Protein AF-A0A7C5MZW1-F1 (afdb_monomer)

Nearest PDB structures (foldseek):
  1lki-assembly1_A  TM=2.021E-01  e=8.602E+00  Mus musculus

Structure (mmCIF, N/CA/C/O backbone):
data_AF-A0A7C5MZW1-F1
#
_entry.id   AF-A0A7C5MZW1-F1
#
loop_
_atom_site.group_PDB
_atom_site.id
_atom_site.type_symbol
_atom_site.label_atom_id
_atom_site.label_alt_id
_atom_site.label_comp_id
_atom_site.label_asym_id
_atom_site.label_entity_id
_atom_site.label_seq_id
_atom_site.pdbx_PDB_ins_code
_atom_site.Cartn_x
_atom_site.Cartn_y
_atom_site.Cartn_z
_atom_site.occupancy
_atom_site.B_iso_or_equiv
_atom_site.auth_seq_id
_atom_site.auth_comp_id
_atom_site.auth_asym_id
_atom_site.auth_atom_id
_atom_site.pdbx_PDB_model_num
ATOM 1 N N . MET A 1 1 ? -12.877 -30.363 9.057 1.00 46.12 1 MET A N 1
ATOM 2 C CA . MET A 1 1 ? -14.222 -29.743 9.054 1.00 46.12 1 MET A CA 1
ATOM 3 C C . MET A 1 1 ? -14.396 -28.953 10.346 1.00 46.12 1 MET A C 1
ATOM 5 O O . MET A 1 1 ? -14.731 -29.539 11.366 1.00 46.12 1 MET A O 1
ATOM 9 N N . GLN A 1 2 ? -14.088 -27.653 10.337 1.00 41.06 2 GLN A N 1
ATOM 10 C CA . GLN A 1 2 ? -14.367 -26.753 11.463 1.00 41.06 2 GLN A CA 1
ATOM 11 C C . GLN A 1 2 ? -15.841 -26.337 11.398 1.00 41.06 2 GLN A C 1
ATOM 13 O O . GLN A 1 2 ? -16.292 -25.820 10.378 1.00 41.06 2 GLN A O 1
ATOM 18 N N . ARG A 1 3 ? -16.598 -26.603 12.469 1.00 45.97 3 ARG A N 1
ATOM 19 C CA . ARG A 1 3 ? -17.958 -26.081 12.649 1.00 45.97 3 ARG A CA 1
ATOM 20 C C . ARG A 1 3 ? -17.882 -24.554 12.671 1.00 45.97 3 ARG A C 1
ATOM 22 O O . ARG A 1 3 ? -17.186 -24.001 13.517 1.00 45.97 3 ARG A O 1
ATOM 29 N N . ALA A 1 4 ? -18.597 -23.895 11.761 1.00 43.69 4 ALA A N 1
ATOM 30 C CA . ALA A 1 4 ? -18.869 -22.469 11.872 1.00 43.69 4 ALA A CA 1
ATOM 31 C C . ALA A 1 4 ? -19.555 -22.233 13.224 1.00 43.69 4 ALA A C 1
ATOM 33 O O . ALA A 1 4 ? -20.599 -22.828 13.498 1.00 43.69 4 ALA A O 1
ATOM 34 N N . ALA A 1 5 ? -18.927 -21.442 14.092 1.00 58.00 5 ALA A N 1
ATOM 35 C CA . ALA A 1 5 ? -19.526 -21.051 15.355 1.00 58.00 5 ALA A CA 1
ATOM 36 C C . ALA A 1 5 ? -20.812 -20.276 15.041 1.00 58.00 5 ALA A C 1
ATOM 38 O O . ALA A 1 5 ? -20.757 -19.188 14.467 1.00 58.00 5 ALA A O 1
ATOM 39 N N . GLN A 1 6 ? -21.966 -20.862 15.363 1.00 55.56 6 GLN A N 1
ATOM 40 C CA . GLN A 1 6 ? -23.231 -20.139 15.362 1.00 55.56 6 GLN A CA 1
ATOM 41 C C . GLN A 1 6 ? -23.095 -18.991 16.359 1.00 55.56 6 GLN A C 1
ATOM 43 O O . GLN A 1 6 ? -22.824 -19.213 17.540 1.00 55.56 6 GLN A O 1
ATOM 48 N N . LEU A 1 7 ? -23.215 -17.761 15.857 1.00 56.47 7 LEU A N 1
ATOM 49 C CA . LEU A 1 7 ? -23.296 -16.579 16.702 1.00 56.47 7 LEU A CA 1
ATOM 50 C C . LEU A 1 7 ? -24.490 -16.760 17.653 1.00 56.47 7 LEU A C 1
ATOM 52 O O . LEU A 1 7 ? -25.542 -17.216 17.198 1.00 56.47 7 LEU A O 1
ATOM 56 N N . PRO A 1 8 ? -24.345 -16.443 18.950 1.00 64.88 8 PRO A N 1
ATOM 57 C CA . PRO A 1 8 ? -25.450 -16.552 19.890 1.00 64.88 8 PRO A CA 1
ATOM 58 C C . PRO A 1 8 ? -26.622 -15.692 19.405 1.00 64.88 8 PRO A C 1
ATOM 60 O O . PRO A 1 8 ? -26.446 -14.518 19.061 1.00 64.88 8 PRO A O 1
ATOM 63 N N . GLU A 1 9 ? -27.814 -16.288 19.359 1.00 52.47 9 GLU A N 1
ATOM 64 C CA . GLU A 1 9 ? -29.051 -15.567 19.067 1.00 52.47 9 GLU A CA 1
ATOM 65 C C . GLU A 1 9 ? -29.190 -14.394 20.050 1.00 52.47 9 GLU A C 1
ATOM 67 O O . GLU A 1 9 ? -29.132 -14.575 21.265 1.00 52.47 9 GLU A O 1
ATOM 72 N N . GLY A 1 10 ? -29.314 -13.174 19.517 1.00 64.44 10 GLY A N 1
ATOM 73 C CA . GLY A 1 10 ? -29.435 -11.946 20.312 1.00 64.44 10 GLY A CA 1
ATOM 74 C C . GLY A 1 10 ? -28.172 -11.084 20.425 1.00 64.44 10 GLY A C 1
ATOM 75 O O . GLY A 1 10 ? -28.205 -10.075 21.125 1.00 64.44 10 GLY A O 1
ATOM 76 N N . ALA A 1 11 ? -27.073 -11.409 19.734 1.00 68.62 11 ALA A N 1
ATOM 77 C CA . ALA A 1 11 ? -25.918 -10.511 19.665 1.00 68.62 11 ALA A CA 1
ATOM 78 C C . ALA A 1 11 ? -26.281 -9.190 18.951 1.00 68.62 11 ALA A C 1
ATOM 80 O O . ALA A 1 11 ? -26.402 -9.132 17.727 1.00 68.62 11 ALA A O 1
ATOM 81 N N . THR A 1 12 ? -26.458 -8.114 19.718 1.00 83.62 12 THR A N 1
ATOM 82 C CA . THR A 1 12 ? -26.700 -6.770 19.182 1.00 83.62 12 THR A CA 1
ATOM 83 C C . THR A 1 12 ? -25.381 -6.078 18.859 1.00 83.62 12 THR A C 1
ATOM 85 O O . THR A 1 12 ? -24.481 -6.033 19.698 1.00 83.62 12 THR A O 1
ATOM 88 N N . VAL A 1 13 ? -25.275 -5.492 17.666 1.00 86.12 13 VAL A N 1
ATOM 89 C CA . VAL A 1 13 ? -24.114 -4.676 17.283 1.00 86.12 13 VAL A CA 1
ATOM 90 C C . VAL A 1 13 ? -24.030 -3.443 18.200 1.00 86.12 13 VAL A C 1
ATOM 92 O O . VAL A 1 13 ? -25.043 -2.751 18.349 1.00 86.12 13 VAL A O 1
ATOM 95 N N . PRO A 1 14 ? -22.865 -3.141 18.809 1.00 93.44 14 PRO A N 1
ATOM 96 C CA . PRO A 1 14 ? -22.717 -1.961 19.655 1.00 93.44 14 PRO A CA 1
ATOM 97 C C . PRO A 1 14 ? -23.026 -0.668 18.894 1.00 93.44 14 PRO A C 1
ATOM 99 O O . PRO A 1 14 ? -22.617 -0.484 17.752 1.00 93.44 14 PRO A O 1
ATOM 102 N N . THR A 1 15 ? -23.729 0.266 19.530 1.00 94.56 15 THR A N 1
ATOM 103 C CA . THR A 1 15 ? -24.186 1.503 18.871 1.00 94.56 15 THR A CA 1
ATOM 104 C C . THR A 1 15 ? -23.042 2.417 18.436 1.00 94.56 15 THR A C 1
ATOM 106 O O . THR A 1 15 ? -23.200 3.174 17.477 1.00 94.56 15 THR A O 1
ATOM 109 N N . TRP A 1 16 ? -21.886 2.325 19.100 1.00 95.50 16 TRP A N 1
ATOM 110 C CA . TRP A 1 16 ? -20.695 3.103 18.771 1.00 95.50 16 TRP A CA 1
ATOM 111 C C . TRP A 1 16 ? -20.070 2.716 17.424 1.00 95.50 16 TRP A C 1
ATOM 113 O O . TRP A 1 16 ? -19.333 3.529 16.874 1.00 95.50 16 TRP A O 1
ATOM 123 N N . THR A 1 17 ? -20.360 1.536 16.855 1.00 96.50 17 THR A N 1
ATOM 124 C CA . THR A 1 17 ? -19.696 1.097 15.611 1.00 96.50 17 THR A CA 1
ATOM 125 C C . THR A 1 17 ? -20.132 1.920 14.404 1.00 96.50 17 THR A C 1
ATOM 127 O O . THR A 1 17 ? -19.295 2.324 13.612 1.00 96.50 17 THR A O 1
ATOM 130 N N . ARG A 1 18 ? -21.419 2.272 14.297 1.00 96.19 18 ARG A N 1
ATOM 131 C CA . ARG A 1 18 ? -21.978 2.990 13.135 1.00 96.19 18 ARG A CA 1
ATOM 132 C C . ARG A 1 18 ? -21.253 4.297 12.773 1.00 96.19 18 ARG A C 1
ATOM 134 O O . ARG A 1 18 ? -20.913 4.469 11.603 1.00 96.19 18 ARG A O 1
ATOM 141 N N . PRO A 1 19 ? -21.021 5.248 13.702 1.00 97.12 19 PRO A N 1
ATOM 142 C CA . PRO A 1 19 ? -20.274 6.461 13.364 1.00 97.12 19 PRO A CA 1
ATOM 143 C C . PRO A 1 19 ? -18.810 6.172 13.000 1.00 97.12 19 PRO A C 1
ATOM 145 O O . PRO A 1 19 ? -18.228 6.917 12.213 1.00 97.12 19 PRO A O 1
ATOM 148 N N . ILE A 1 20 ? -18.222 5.099 13.538 1.00 98.06 20 ILE A N 1
ATOM 149 C CA . ILE A 1 20 ? -16.856 4.683 13.211 1.00 98.06 20 ILE A CA 1
ATOM 150 C C . ILE A 1 20 ? -16.792 4.053 11.816 1.00 98.06 20 ILE A C 1
ATOM 152 O O . ILE A 1 20 ? -15.895 4.401 11.055 1.00 98.06 20 ILE A O 1
ATOM 156 N N . ASP A 1 21 ? -17.758 3.211 11.444 1.00 97.88 21 ASP A N 1
ATOM 157 C CA . ASP A 1 21 ? -17.884 2.643 10.095 1.00 97.88 21 ASP A CA 1
ATOM 158 C C . ASP A 1 21 ? -17.961 3.755 9.044 1.00 97.88 21 ASP A C 1
ATOM 160 O O . ASP A 1 21 ? -17.181 3.779 8.096 1.00 97.88 21 ASP A O 1
ATOM 164 N N . ALA A 1 22 ? -18.816 4.758 9.265 1.00 96.31 22 ALA A N 1
ATOM 165 C CA . ALA A 1 22 ? -18.932 5.901 8.360 1.00 96.31 22 ALA A CA 1
ATOM 166 C C . ALA A 1 22 ? -17.617 6.699 8.235 1.00 96.31 22 ALA A C 1
ATOM 168 O O . ALA A 1 22 ? -17.281 7.199 7.156 1.00 96.31 22 ALA A O 1
ATOM 169 N N . LEU A 1 23 ? -16.861 6.828 9.331 1.00 96.75 23 L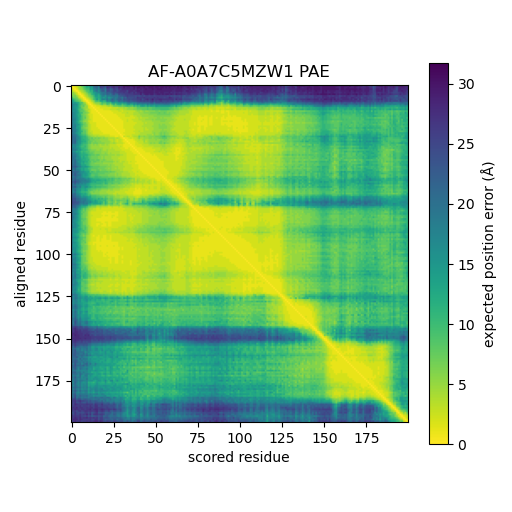EU A N 1
ATOM 170 C CA . LEU A 1 23 ? -15.544 7.465 9.322 1.00 96.75 23 LEU A CA 1
ATOM 171 C C . LEU A 1 23 ? -14.519 6.630 8.538 1.00 96.75 23 LEU A C 1
ATOM 173 O O . LEU A 1 23 ? -13.764 7.196 7.745 1.00 96.75 23 LEU A O 1
ATOM 177 N N . ILE A 1 24 ? -14.512 5.309 8.735 1.00 96.94 24 ILE A N 1
ATOM 178 C CA . ILE A 1 24 ? -13.667 4.350 8.011 1.00 96.94 24 ILE A CA 1
ATOM 179 C C . ILE A 1 24 ? -13.959 4.414 6.512 1.00 96.94 24 ILE A C 1
ATOM 181 O O . ILE A 1 24 ? -13.028 4.588 5.728 1.00 96.94 24 ILE A O 1
ATOM 185 N N . ASP A 1 25 ? -15.229 4.348 6.114 1.00 95.19 25 ASP A N 1
ATOM 186 C CA . ASP A 1 25 ? -15.647 4.389 4.711 1.00 95.19 25 ASP A CA 1
ATOM 187 C C . ASP A 1 25 ? -15.219 5.694 4.041 1.00 95.19 25 ASP A C 1
ATOM 189 O O . ASP A 1 25 ? -14.630 5.693 2.953 1.00 95.19 25 ASP A O 1
ATOM 193 N N . ARG A 1 26 ? -15.441 6.827 4.719 1.00 93.62 26 ARG A N 1
ATOM 194 C CA . ARG A 1 26 ? -14.995 8.134 4.234 1.00 93.62 26 ARG A CA 1
ATOM 195 C C . ARG A 1 26 ? -13.479 8.161 4.053 1.00 93.62 26 ARG A C 1
ATOM 197 O O . ARG A 1 26 ? -13.020 8.512 2.968 1.00 93.62 26 ARG A O 1
ATOM 204 N N . ALA A 1 27 ? -12.713 7.777 5.070 1.00 93.69 27 ALA A N 1
ATOM 205 C CA . ALA A 1 27 ? -11.254 7.792 5.018 1.00 93.69 27 ALA A CA 1
ATOM 206 C C . ALA A 1 27 ? -10.702 6.846 3.939 1.00 93.69 27 ALA A C 1
ATOM 208 O O . ALA A 1 27 ? -9.850 7.252 3.153 1.00 93.69 27 ALA A O 1
ATOM 209 N N . ALA A 1 28 ? -11.236 5.628 3.821 1.00 92.31 28 ALA A N 1
ATOM 210 C CA . ALA A 1 28 ? -10.850 4.673 2.783 1.00 92.31 28 ALA A CA 1
ATOM 211 C C . ALA A 1 28 ? -11.132 5.217 1.372 1.00 92.31 28 ALA A C 1
ATOM 213 O O . ALA A 1 28 ? -10.292 5.114 0.473 1.00 92.31 28 ALA A O 1
ATOM 214 N N . SER A 1 29 ? -12.286 5.868 1.187 1.00 89.38 29 SER A N 1
ATOM 215 C CA . SER A 1 29 ? -12.658 6.495 -0.085 1.00 89.38 29 SER A CA 1
ATOM 216 C C . SER A 1 29 ? -11.756 7.670 -0.478 1.00 89.38 29 SER A C 1
ATOM 218 O O . SER A 1 29 ? -11.695 8.007 -1.664 1.00 89.38 29 SER A O 1
ATOM 220 N N . GLN A 1 30 ? -11.071 8.285 0.491 1.00 88.56 30 GLN A N 1
ATOM 221 C CA . GLN A 1 30 ? -10.121 9.377 0.287 1.00 88.56 30 GLN A CA 1
ATOM 222 C C . GLN A 1 30 ? -8.693 8.866 0.090 1.00 88.56 30 GLN A C 1
ATOM 224 O O . GLN A 1 30 ? -7.994 9.380 -0.778 1.00 88.56 30 GLN A O 1
ATOM 229 N N . ALA A 1 31 ? -8.278 7.848 0.850 1.00 86.19 31 ALA A N 1
ATOM 230 C CA . ALA A 1 31 ? -6.928 7.304 0.795 1.00 86.19 31 ALA A CA 1
ATOM 231 C C . ALA A 1 31 ? -6.610 6.712 -0.583 1.00 86.19 31 ALA A C 1
ATOM 233 O O . ALA A 1 31 ? -5.549 7.002 -1.109 1.00 86.19 31 ALA A O 1
ATOM 234 N N . ARG A 1 32 ? -7.511 5.912 -1.188 1.00 85.00 32 ARG A N 1
ATOM 235 C CA . ARG A 1 32 ? -7.353 5.273 -2.525 1.00 85.00 32 ARG A CA 1
ATOM 236 C C . ARG A 1 32 ? -5.889 5.058 -2.940 1.00 85.00 32 ARG A C 1
ATOM 238 O O . ARG A 1 32 ? -5.481 5.503 -4.014 1.00 85.00 32 ARG A O 1
ATOM 245 N N . ILE A 1 33 ? -5.109 4.389 -2.086 1.00 84.19 33 ILE A N 1
ATOM 246 C CA . ILE A 1 33 ? -3.641 4.450 -2.135 1.00 84.19 33 ILE A CA 1
ATOM 247 C C . ILE A 1 33 ? -3.088 4.063 -3.506 1.00 84.19 33 ILE A C 1
ATOM 249 O O . ILE A 1 33 ? -2.224 4.743 -4.038 1.00 84.19 33 ILE A O 1
ATOM 253 N N . ILE A 1 34 ? -3.666 3.041 -4.140 1.00 82.88 34 ILE A N 1
ATOM 254 C CA . ILE A 1 34 ? -3.280 2.612 -5.488 1.00 82.88 34 ILE A CA 1
ATOM 255 C C . ILE A 1 34 ? -3.489 3.746 -6.495 1.00 82.88 34 ILE A C 1
ATOM 257 O O . ILE A 1 34 ? -2.602 4.026 -7.290 1.00 82.88 34 ILE A O 1
ATOM 261 N N . GLY A 1 35 ? -4.640 4.419 -6.456 1.00 83.44 35 GLY A N 1
ATOM 262 C CA . GLY A 1 35 ? -4.946 5.517 -7.368 1.00 83.44 35 GLY A CA 1
ATOM 263 C C . GLY A 1 35 ? -4.013 6.713 -7.180 1.00 83.44 35 GLY A C 1
ATOM 264 O O . GLY A 1 35 ? -3.518 7.244 -8.167 1.00 83.44 35 GLY A O 1
ATOM 265 N N . ILE A 1 36 ? -3.737 7.106 -5.933 1.00 86.50 36 ILE A N 1
ATOM 266 C CA . ILE A 1 36 ? -2.875 8.262 -5.628 1.00 86.50 36 ILE A CA 1
ATOM 267 C C . ILE A 1 36 ? -1.398 7.951 -5.910 1.00 86.50 36 ILE A C 1
ATOM 269 O O . ILE A 1 36 ? -0.689 8.778 -6.481 1.00 86.50 36 ILE A O 1
ATOM 273 N N . CYS A 1 37 ? -0.940 6.747 -5.569 1.00 86.19 37 CYS A N 1
ATOM 274 C CA . CYS A 1 37 ? 0.430 6.293 -5.807 1.00 86.19 37 CYS A CA 1
ATOM 275 C C . CYS A 1 37 ? 0.683 5.856 -7.258 1.00 86.19 37 CYS A C 1
ATOM 277 O O . CYS A 1 37 ? 1.795 5.442 -7.574 1.00 86.19 37 CYS A O 1
ATOM 279 N N . THR A 1 38 ? -0.312 5.926 -8.148 1.00 86.44 38 THR A N 1
ATOM 280 C CA . THR A 1 38 ? -0.107 5.659 -9.576 1.00 86.44 38 THR A CA 1
ATOM 281 C C . THR A 1 38 ? 0.316 6.950 -10.282 1.00 86.44 38 THR A C 1
ATOM 283 O O . THR A 1 38 ? -0.459 7.909 -10.308 1.00 86.44 38 THR A O 1
ATOM 286 N N . PRO A 1 39 ? 1.505 7.001 -10.913 1.00 89.19 39 PRO A N 1
ATOM 287 C CA . PRO A 1 39 ? 1.901 8.167 -11.689 1.00 89.19 39 PRO A CA 1
ATOM 288 C C . PRO A 1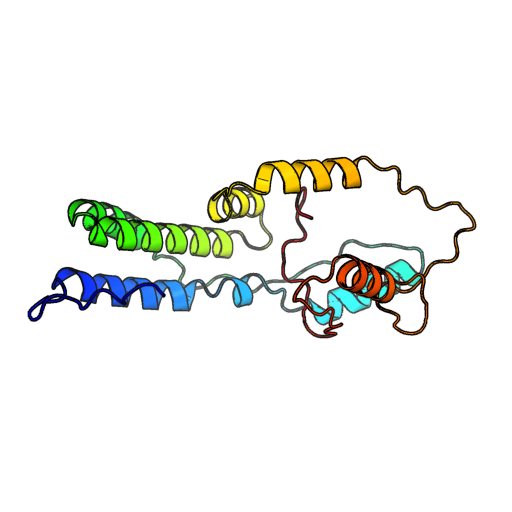 39 ? 0.978 8.373 -12.896 1.00 89.19 39 PRO A C 1
ATOM 290 O O . PRO A 1 39 ? 0.728 7.446 -13.669 1.00 89.19 39 PRO A O 1
ATOM 293 N N . LYS A 1 40 ? 0.554 9.615 -13.141 1.00 90.88 40 LYS A N 1
ATOM 294 C CA . LYS A 1 40 ? -0.271 10.000 -14.301 1.00 90.88 40 LYS A CA 1
ATOM 295 C C . LYS A 1 40 ? 0.392 9.679 -15.630 1.00 90.88 40 LYS A C 1
ATOM 297 O O . LYS A 1 40 ? -0.271 9.335 -16.604 1.00 90.88 40 LYS A O 1
ATOM 302 N N . ASN A 1 41 ? 1.710 9.828 -15.675 1.00 91.56 41 ASN A N 1
ATOM 303 C CA . ASN A 1 41 ? 2.516 9.612 -16.865 1.00 91.56 41 ASN A CA 1
ATOM 304 C C . ASN A 1 41 ? 3.194 8.234 -16.884 1.00 91.56 41 ASN A C 1
ATOM 306 O O . ASN A 1 41 ? 4.083 8.045 -17.706 1.00 91.56 41 ASN A O 1
ATOM 310 N N . ALA A 1 42 ? 2.780 7.268 -16.048 1.00 87.38 42 ALA A N 1
ATOM 311 C CA . ALA A 1 42 ? 3.452 5.968 -15.923 1.00 87.38 42 ALA A CA 1
ATOM 312 C C . ALA A 1 42 ? 3.651 5.257 -17.272 1.00 87.38 42 ALA A C 1
ATOM 314 O O . ALA A 1 42 ? 4.755 4.826 -17.589 1.00 87.38 42 ALA A O 1
ATOM 315 N N . THR A 1 43 ? 2.613 5.201 -18.116 1.00 86.44 43 THR A N 1
ATOM 316 C CA . THR A 1 43 ? 2.707 4.552 -19.441 1.00 86.44 43 THR A CA 1
ATOM 317 C C . THR A 1 43 ? 3.764 5.216 -20.327 1.00 86.44 43 THR A C 1
ATOM 319 O O . THR A 1 43 ? 4.584 4.536 -20.941 1.00 86.44 43 THR A O 1
ATOM 322 N N . ARG A 1 44 ? 3.771 6.554 -20.369 1.00 89.75 44 ARG A N 1
ATOM 323 C CA . ARG A 1 44 ? 4.744 7.329 -21.146 1.00 89.75 44 ARG A CA 1
ATOM 324 C C . ARG A 1 44 ? 6.157 7.164 -20.582 1.00 89.75 44 ARG A C 1
ATOM 326 O O . ARG A 1 44 ? 7.074 6.889 -21.346 1.00 89.75 44 ARG A O 1
ATOM 333 N N . ALA A 1 45 ? 6.314 7.288 -19.265 1.00 89.81 45 ALA A N 1
ATOM 334 C CA . ALA A 1 45 ? 7.596 7.178 -18.579 1.00 89.81 45 ALA A CA 1
ATOM 335 C C . ALA A 1 45 ? 8.244 5.800 -18.792 1.00 89.81 45 ALA A C 1
ATOM 337 O O . ALA A 1 45 ? 9.439 5.721 -19.061 1.00 89.81 45 ALA A O 1
ATOM 338 N N . VAL A 1 46 ? 7.454 4.720 -18.759 1.00 86.38 46 VAL A N 1
ATOM 339 C CA . VAL A 1 46 ? 7.935 3.359 -19.051 1.00 86.38 46 VAL A CA 1
ATOM 340 C C . VAL A 1 46 ? 8.376 3.218 -20.509 1.00 86.38 46 VAL A C 1
ATOM 342 O O . VAL A 1 46 ? 9.444 2.669 -20.770 1.00 86.38 46 VAL A O 1
ATOM 345 N N . ALA A 1 47 ? 7.594 3.725 -21.469 1.00 87.50 47 ALA A N 1
ATOM 346 C CA . ALA A 1 47 ? 7.960 3.658 -22.886 1.00 87.50 47 ALA A CA 1
ATOM 347 C C . ALA A 1 47 ? 9.271 4.410 -23.175 1.00 87.50 47 ALA A C 1
ATOM 349 O O . ALA A 1 47 ? 10.134 3.924 -23.907 1.00 87.50 47 ALA A O 1
ATOM 350 N N . GLU A 1 48 ? 9.424 5.577 -22.555 1.00 89.88 48 GLU A N 1
ATOM 351 C CA . GLU A 1 48 ? 10.616 6.408 -22.634 1.00 89.88 48 GLU A CA 1
ATOM 352 C C . GLU A 1 48 ? 11.846 5.752 -21.985 1.00 89.88 48 GLU A C 1
ATOM 354 O O . GLU A 1 48 ? 12.917 5.747 -22.590 1.00 89.88 48 GLU A O 1
ATOM 359 N N . LEU A 1 49 ? 11.696 5.160 -20.795 1.00 87.12 49 LEU A N 1
ATOM 360 C CA . LEU A 1 49 ? 12.753 4.395 -20.126 1.00 87.12 49 LEU A CA 1
ATOM 361 C C . LEU A 1 49 ? 13.194 3.197 -20.978 1.00 87.12 49 LEU A C 1
ATOM 363 O O . LEU A 1 49 ? 14.383 2.977 -21.190 1.00 87.12 49 LEU A O 1
ATOM 367 N N . ALA A 1 50 ? 12.239 2.447 -21.530 1.00 85.25 50 ALA A N 1
ATOM 368 C CA . ALA A 1 50 ? 12.543 1.307 -22.385 1.00 85.25 50 ALA A CA 1
ATOM 369 C C . ALA A 1 50 ? 13.300 1.729 -23.657 1.00 85.25 50 ALA A C 1
ATOM 371 O O . ALA A 1 50 ? 14.200 1.022 -24.110 1.00 85.25 50 ALA A O 1
ATOM 372 N N . ALA A 1 51 ? 12.953 2.881 -24.241 1.00 87.56 51 ALA A N 1
ATOM 373 C CA . ALA A 1 51 ? 13.682 3.436 -25.377 1.00 87.56 51 ALA A CA 1
ATOM 374 C C . ALA A 1 51 ? 15.107 3.863 -24.995 1.00 87.56 51 ALA A C 1
ATOM 376 O O . ALA A 1 51 ? 16.037 3.592 -25.751 1.00 87.56 51 ALA A O 1
ATOM 377 N N . SER A 1 52 ? 15.290 4.475 -23.822 1.00 88.69 52 SER A N 1
ATOM 378 C CA . SER A 1 52 ? 16.600 4.940 -23.362 1.00 88.69 52 SER A CA 1
ATOM 379 C C . SER A 1 52 ? 17.552 3.775 -23.056 1.00 88.69 52 SER A C 1
ATOM 381 O O . SER A 1 52 ? 18.724 3.831 -23.416 1.00 88.69 52 SER A O 1
ATOM 383 N N . ILE A 1 53 ? 17.039 2.684 -22.473 1.00 83.81 53 ILE A N 1
ATOM 384 C CA . ILE A 1 53 ? 17.801 1.445 -22.249 1.00 83.81 53 ILE A CA 1
ATOM 385 C C . ILE A 1 53 ? 18.244 0.838 -23.584 1.00 83.81 53 ILE A C 1
ATOM 387 O O . ILE A 1 53 ? 19.421 0.539 -23.753 1.00 83.81 53 ILE A O 1
ATOM 391 N N . ARG A 1 54 ? 17.337 0.719 -24.568 1.00 84.81 54 ARG A N 1
ATOM 392 C CA . ARG A 1 54 ? 17.688 0.212 -25.911 1.00 84.81 54 ARG A CA 1
ATOM 393 C C . ARG A 1 54 ? 18.729 1.073 -26.626 1.00 84.81 54 ARG A C 1
ATOM 395 O O . ARG A 1 54 ? 19.484 0.554 -27.436 1.00 84.81 54 ARG A O 1
ATOM 402 N N . ALA A 1 55 ? 18.758 2.371 -26.340 1.00 87.75 55 ALA A N 1
ATOM 403 C CA . ALA A 1 55 ? 19.744 3.297 -26.883 1.00 87.75 55 ALA A CA 1
ATOM 404 C C . ALA A 1 55 ? 21.089 3.282 -26.126 1.00 87.75 55 ALA A C 1
ATOM 406 O O . ALA A 1 55 ? 21.974 4.058 -26.472 1.00 87.75 55 ALA A O 1
ATOM 407 N N . GLY A 1 56 ? 21.245 2.457 -25.082 1.00 88.25 56 GLY A N 1
ATOM 408 C CA . GLY A 1 56 ? 22.455 2.424 -24.252 1.00 88.25 56 GLY A CA 1
ATOM 409 C C . GLY A 1 56 ? 22.635 3.655 -23.356 1.00 88.25 56 GLY A C 1
ATOM 410 O O . GLY A 1 56 ? 23.721 3.885 -22.836 1.00 88.25 56 GLY A O 1
ATOM 411 N N . ALA A 1 57 ? 21.581 4.452 -23.164 1.00 90.19 57 ALA A N 1
ATOM 412 C CA . ALA A 1 57 ? 21.591 5.679 -22.372 1.00 90.19 57 ALA A CA 1
ATOM 413 C C . ALA A 1 57 ? 20.462 5.632 -21.322 1.00 90.19 57 ALA A C 1
ATOM 415 O O . ALA A 1 57 ? 19.434 6.301 -21.480 1.00 90.19 57 ALA A O 1
ATOM 416 N N . PRO A 1 58 ? 20.583 4.796 -20.271 1.00 87.19 58 PRO A N 1
ATOM 417 C CA . PRO A 1 58 ? 19.558 4.687 -19.239 1.00 87.19 58 PRO A CA 1
ATOM 418 C C . PRO A 1 58 ? 19.344 6.040 -18.550 1.00 87.19 58 PRO A C 1
ATOM 420 O O . PRO A 1 58 ? 20.295 6.739 -18.207 1.00 87.19 58 PRO A O 1
ATOM 423 N N . ARG A 1 59 ? 18.077 6.410 -18.346 1.00 87.00 59 ARG A N 1
ATOM 424 C CA . ARG A 1 59 ? 17.687 7.650 -17.667 1.00 87.00 59 ARG A CA 1
ATOM 425 C C . ARG A 1 59 ? 16.715 7.350 -16.542 1.00 87.00 59 ARG A C 1
ATOM 427 O O . ARG A 1 59 ? 15.927 6.415 -16.642 1.00 87.00 59 ARG A O 1
ATOM 434 N N . ILE A 1 60 ? 16.729 8.168 -15.499 1.00 85.50 60 ILE A N 1
ATOM 435 C CA . ILE A 1 60 ? 15.754 8.057 -14.413 1.00 85.50 60 ILE A CA 1
ATOM 436 C C . ILE A 1 60 ? 14.408 8.608 -14.919 1.00 85.50 60 ILE A C 1
ATOM 438 O O . ILE A 1 60 ? 14.385 9.714 -15.464 1.00 85.50 60 ILE A O 1
ATOM 442 N N . PRO A 1 61 ? 13.291 7.868 -14.796 1.00 86.94 61 PRO A N 1
ATOM 443 C CA . PRO A 1 61 ? 11.988 8.366 -15.217 1.00 86.94 61 PRO A CA 1
ATOM 444 C C . PRO A 1 61 ? 11.491 9.473 -14.278 1.00 86.94 61 PRO A C 1
ATOM 446 O O . PRO A 1 61 ? 11.448 9.300 -13.061 1.00 86.94 61 PRO A O 1
ATOM 449 N N . GLU A 1 62 ? 11.039 10.589 -14.845 1.00 89.31 62 GLU A N 1
ATOM 450 C CA . GLU A 1 62 ? 10.355 11.644 -14.092 1.00 89.31 62 GLU A CA 1
ATOM 451 C C . GLU A 1 62 ? 8.871 11.296 -13.946 1.00 89.31 62 GLU A C 1
ATOM 453 O O . GLU A 1 62 ? 8.088 11.391 -14.894 1.00 89.31 62 GLU A O 1
ATOM 458 N N . LEU A 1 63 ? 8.474 10.851 -12.755 1.00 89.56 63 LEU A N 1
ATOM 459 C CA . LEU A 1 63 ? 7.099 10.456 -12.459 1.00 89.56 63 LEU A CA 1
ATOM 460 C C . LEU A 1 63 ? 6.297 11.638 -11.910 1.00 89.56 63 LEU A C 1
ATOM 462 O O . LEU A 1 63 ? 6.746 12.363 -11.027 1.00 89.56 63 LEU A O 1
ATOM 466 N N . THR A 1 64 ? 5.079 11.807 -12.420 1.00 91.12 64 THR A N 1
ATOM 467 C CA . THR A 1 64 ? 4.156 12.869 -12.000 1.00 91.12 64 THR A CA 1
ATOM 468 C C . THR A 1 64 ? 2.923 12.267 -11.350 1.00 91.12 64 THR A C 1
ATOM 470 O O . THR A 1 64 ? 2.316 11.346 -11.893 1.00 91.12 64 THR A O 1
ATOM 473 N N . TYR A 1 65 ? 2.535 12.804 -10.199 1.00 88.94 65 TYR A N 1
ATOM 474 C CA . TYR A 1 65 ? 1.428 12.299 -9.390 1.00 88.94 65 TYR A CA 1
ATOM 475 C C . TYR A 1 65 ? 0.348 13.365 -9.224 1.00 88.94 65 TYR A C 1
ATOM 477 O O . TYR A 1 65 ? 0.594 14.560 -9.410 1.00 88.94 65 TYR A O 1
ATOM 485 N N . ASP A 1 66 ? -0.868 12.938 -8.892 1.00 83.69 66 ASP A N 1
ATOM 486 C CA . ASP A 1 66 ? -1.890 13.870 -8.430 1.00 83.69 66 ASP A CA 1
ATOM 487 C C . ASP A 1 66 ? -1.507 14.459 -7.076 1.00 83.69 66 ASP A C 1
ATOM 489 O O . ASP A 1 66 ? -0.998 13.762 -6.200 1.00 83.69 66 ASP A O 1
ATOM 493 N N . ALA A 1 67 ? -1.797 15.747 -6.889 1.00 80.38 67 ALA A N 1
ATOM 494 C CA . ALA A 1 67 ? -1.729 16.321 -5.559 1.00 80.38 67 ALA A CA 1
ATOM 495 C C . ALA A 1 67 ? -2.826 15.667 -4.700 1.00 80.38 67 ALA A C 1
ATOM 497 O O . ALA A 1 67 ? -3.999 15.716 -5.097 1.00 80.38 67 ALA A O 1
ATOM 498 N N . PRO A 1 68 ? -2.490 15.087 -3.538 1.00 77.94 68 PRO A N 1
ATOM 499 C CA . PRO A 1 68 ? -3.494 14.555 -2.631 1.00 77.94 68 PRO A CA 1
ATOM 500 C C . PRO A 1 68 ? -4.454 15.674 -2.202 1.00 77.94 68 PRO A C 1
ATOM 502 O O . PRO A 1 68 ? -4.027 16.774 -1.850 1.00 77.94 68 PRO A O 1
ATOM 505 N N . ARG A 1 69 ? -5.767 15.417 -2.247 1.00 74.81 69 ARG A N 1
ATOM 506 C CA . ARG A 1 69 ? -6.807 16.388 -1.865 1.00 74.81 69 ARG A CA 1
ATOM 507 C C . ARG A 1 69 ? -7.675 15.833 -0.743 1.00 74.81 69 ARG A C 1
ATOM 509 O O . ARG A 1 69 ? -8.108 14.688 -0.805 1.00 74.81 69 ARG A O 1
ATOM 516 N N . GLY A 1 70 ? -7.990 16.679 0.239 1.00 70.75 70 GLY A N 1
ATOM 517 C CA . GLY A 1 70 ? -8.976 16.366 1.280 1.00 70.75 70 GLY A CA 1
ATOM 518 C C . GLY A 1 70 ? -8.532 15.317 2.305 1.00 70.75 70 GLY A C 1
ATOM 519 O O . GLY A 1 70 ? -9.392 14.652 2.874 1.00 70.75 70 GLY A O 1
ATOM 520 N N . LEU A 1 71 ? -7.223 15.174 2.539 1.00 78.38 71 LEU A N 1
ATOM 521 C CA . LEU A 1 71 ? -6.631 14.175 3.441 1.00 78.38 71 LEU A CA 1
ATOM 522 C C . L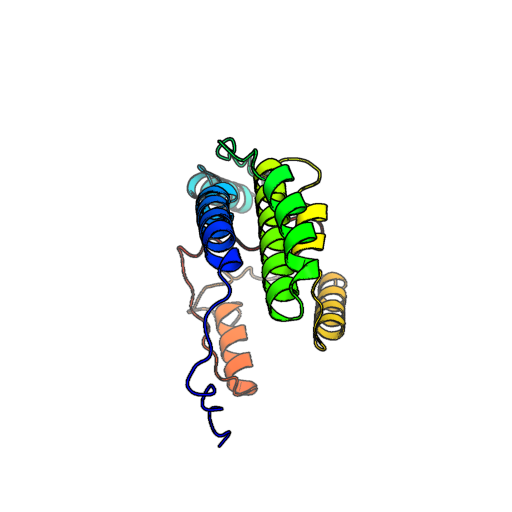EU A 1 71 ? -6.571 14.595 4.929 1.00 78.38 71 LEU A C 1
ATOM 524 O O . LEU A 1 71 ? -6.042 13.858 5.758 1.00 78.38 71 LEU A O 1
ATOM 528 N N . ASP A 1 72 ? -7.183 15.725 5.302 1.00 84.31 72 ASP A N 1
ATOM 529 C CA . ASP A 1 72 ? -7.215 16.259 6.678 1.00 84.31 72 ASP A CA 1
ATOM 530 C C . ASP A 1 72 ? -8.202 15.513 7.605 1.00 84.31 72 ASP A C 1
ATOM 532 O O . ASP A 1 72 ? -9.068 16.083 8.266 1.00 84.31 72 ASP A O 1
ATOM 536 N N . VAL A 1 73 ? -8.136 14.182 7.603 1.00 91.50 73 VAL A N 1
ATOM 537 C CA . VAL A 1 73 ? -8.933 13.323 8.493 1.00 91.50 73 VAL A CA 1
ATOM 538 C C . VAL A 1 73 ? -8.066 12.546 9.480 1.00 91.50 73 VAL A C 1
ATOM 540 O O . VAL A 1 73 ? -8.601 12.006 10.449 1.00 91.50 73 VAL A O 1
ATOM 543 N N . ARG A 1 74 ? -6.734 12.544 9.306 1.00 93.19 74 ARG A N 1
ATOM 544 C CA . ARG A 1 74 ? -5.791 11.803 10.165 1.00 93.19 74 ARG A CA 1
ATOM 545 C C . ARG A 1 74 ? -5.959 12.109 11.660 1.00 93.19 74 ARG A C 1
ATOM 547 O O . ARG A 1 74 ? -6.152 11.157 12.415 1.00 93.19 74 ARG A O 1
ATOM 554 N N . PRO A 1 75 ? -6.015 13.378 12.126 1.00 94.62 75 PRO A N 1
ATOM 555 C CA . PRO A 1 75 ? -6.198 13.652 13.557 1.00 94.62 75 PRO A CA 1
ATOM 556 C C . PRO A 1 75 ? -7.530 13.127 14.111 1.00 94.62 75 PRO A C 1
ATOM 558 O O . PRO A 1 75 ? -7.656 12.830 15.299 1.00 94.62 75 PRO A O 1
ATOM 561 N N . THR A 1 76 ? -8.555 13.021 13.264 1.00 96.56 76 THR A N 1
ATOM 562 C CA . THR A 1 76 ? -9.854 12.459 13.650 1.00 96.56 76 THR A CA 1
ATOM 563 C C . THR A 1 76 ? -9.798 10.935 13.734 1.00 96.56 76 THR A C 1
ATOM 565 O O . THR A 1 76 ? -10.339 10.380 14.687 1.00 96.56 76 THR A O 1
ATOM 568 N N . LEU A 1 77 ? -9.093 10.269 12.813 1.00 97.25 77 LEU A N 1
ATOM 569 C CA . LEU A 1 77 ? -8.863 8.821 12.859 1.00 97.25 77 LEU A CA 1
ATOM 570 C C . LEU A 1 77 ? -8.097 8.402 14.118 1.00 97.25 77 LEU A C 1
ATOM 572 O O . LEU A 1 77 ? -8.522 7.474 14.799 1.00 97.25 77 LEU A O 1
ATOM 576 N N . GLU A 1 78 ? -7.029 9.118 14.474 1.00 97.19 78 GLU A N 1
ATOM 577 C CA . GLU A 1 78 ? -6.231 8.802 15.669 1.00 97.19 78 GLU A CA 1
ATOM 578 C C . GLU A 1 78 ? -7.041 8.960 16.962 1.00 97.19 78 GLU A C 1
ATOM 580 O O . GLU A 1 78 ? -7.024 8.089 17.835 1.00 97.19 78 GLU A O 1
ATOM 585 N N . ARG A 1 79 ? -7.829 10.040 17.077 1.00 97.69 79 ARG A N 1
ATOM 586 C CA . ARG A 1 79 ? -8.729 10.229 18.227 1.00 97.69 79 ARG A CA 1
ATOM 587 C C . ARG A 1 79 ? -9.798 9.140 18.301 1.00 97.69 79 ARG A C 1
ATOM 589 O O . ARG A 1 79 ? -10.080 8.643 19.390 1.00 97.69 79 ARG A O 1
ATOM 596 N N . ALA A 1 80 ? -10.380 8.761 17.164 1.00 98.19 80 ALA A N 1
ATOM 597 C CA . ALA A 1 80 ? -11.349 7.673 17.094 1.00 98.19 80 ALA A CA 1
ATOM 598 C C . ALA A 1 80 ? -10.722 6.323 17.479 1.00 98.19 80 ALA A C 1
ATOM 600 O O . ALA A 1 80 ? -11.358 5.546 18.189 1.00 98.19 80 ALA A O 1
ATOM 601 N N . ALA A 1 81 ? -9.470 6.063 17.087 1.00 98.25 81 ALA A N 1
ATOM 602 C CA . ALA A 1 81 ? -8.761 4.842 17.453 1.00 98.25 81 ALA A CA 1
ATOM 603 C C . ALA A 1 81 ? -8.575 4.742 18.972 1.00 98.25 81 ALA A C 1
ATOM 605 O O . ALA A 1 81 ? -8.936 3.725 19.561 1.00 98.25 81 ALA A O 1
ATOM 606 N N . LEU A 1 82 ? -8.114 5.822 19.617 1.00 97.88 82 LEU A N 1
ATOM 607 C CA . LEU A 1 82 ? -7.980 5.895 21.079 1.00 97.88 82 LEU A CA 1
ATOM 608 C C . LEU A 1 82 ? -9.316 5.674 21.806 1.00 97.88 82 LEU A C 1
ATOM 610 O O . LEU A 1 82 ? -9.353 5.050 22.865 1.00 97.88 82 LEU A O 1
ATOM 614 N N . ALA A 1 83 ? -10.423 6.178 21.251 1.00 97.69 83 ALA A N 1
ATOM 615 C CA . ALA A 1 83 ? -11.751 5.930 21.804 1.00 97.69 83 ALA A CA 1
ATOM 616 C C . ALA A 1 83 ? -12.151 4.450 21.668 1.00 97.69 83 ALA A C 1
ATOM 618 O O . ALA A 1 83 ? -12.574 3.844 22.650 1.00 97.69 83 ALA A O 1
ATOM 619 N N . CYS A 1 84 ? -11.949 3.850 20.490 1.00 98.00 84 CYS A N 1
ATOM 620 C CA . CYS A 1 84 ? -12.298 2.453 20.224 1.00 98.00 84 CYS A CA 1
ATOM 621 C C . CYS A 1 84 ? -11.503 1.465 21.090 1.00 98.00 84 CYS A C 1
ATOM 623 O O . CYS A 1 84 ? -12.031 0.421 21.454 1.00 98.00 84 CYS A O 1
ATOM 625 N N . GLU A 1 85 ? -10.264 1.769 21.484 1.00 97.12 85 GLU A N 1
ATOM 626 C CA . GLU A 1 85 ? -9.473 0.873 22.349 1.00 97.12 85 GLU A CA 1
ATOM 627 C C . GLU A 1 85 ? -10.135 0.558 23.693 1.00 97.12 85 GLU A C 1
ATOM 629 O O . GLU A 1 85 ? -9.888 -0.505 24.270 1.00 97.12 85 GLU A O 1
ATOM 634 N N . ARG A 1 86 ? -10.997 1.457 24.177 1.00 96.25 86 ARG A N 1
ATOM 635 C CA . ARG A 1 86 ? -11.741 1.288 25.429 1.00 96.25 86 ARG A CA 1
ATOM 636 C C . ARG A 1 86 ? -12.928 0.324 25.298 1.00 96.25 86 ARG A C 1
ATOM 638 O O . ARG A 1 86 ? -13.427 -0.145 26.313 1.00 96.25 86 ARG A O 1
ATOM 645 N N . GLU A 1 87 ? -13.311 -0.050 24.077 1.00 96.75 87 GLU A N 1
ATOM 646 C CA . GLU A 1 87 ? -14.492 -0.869 23.751 1.00 96.75 87 GLU A CA 1
ATOM 647 C C . GLU A 1 87 ? -14.177 -2.379 23.629 1.00 96.75 87 GLU A C 1
ATOM 649 O O . GLU A 1 87 ? -14.810 -3.133 22.882 1.00 96.75 87 GLU A O 1
ATOM 654 N N . GLY A 1 88 ? -13.153 -2.851 24.345 1.00 94.75 88 GLY A N 1
ATOM 655 C CA . GLY A 1 88 ? -12.801 -4.271 24.413 1.00 94.75 88 GLY A CA 1
ATOM 656 C C . GLY A 1 88 ? -12.195 -4.838 23.121 1.00 94.75 88 GLY A C 1
ATOM 657 O O . GLY A 1 88 ? -11.458 -4.166 22.404 1.00 94.75 88 GLY A O 1
ATOM 658 N N . ALA A 1 89 ? -12.435 -6.127 22.849 1.00 95.81 89 ALA A N 1
ATOM 659 C CA . ALA A 1 89 ? -11.787 -6.837 21.740 1.00 95.81 89 ALA A CA 1
ATOM 660 C C . ALA A 1 89 ? -12.212 -6.317 20.359 1.00 95.81 89 ALA A C 1
ATOM 662 O O . ALA A 1 89 ? -11.352 -6.077 19.515 1.00 95.81 89 ALA A O 1
ATOM 663 N N . LEU A 1 90 ? -13.515 -6.092 20.154 1.00 95.12 90 LEU A N 1
ATOM 664 C CA . LEU A 1 90 ? -14.027 -5.503 18.916 1.00 95.12 90 LEU A CA 1
ATOM 665 C C . LEU A 1 90 ? -13.492 -4.077 18.734 1.00 95.12 90 LEU A C 1
ATOM 667 O O . LEU A 1 90 ? -13.001 -3.738 17.661 1.00 95.12 90 LEU A O 1
ATOM 671 N N . GLY A 1 91 ? -13.507 -3.280 19.805 1.00 97.44 91 GLY A N 1
ATOM 672 C CA . GLY A 1 91 ? -12.918 -1.946 19.841 1.00 97.44 91 GLY A CA 1
ATOM 673 C C . GLY A 1 91 ? -11.465 -1.899 19.369 1.00 97.44 91 GLY A C 1
ATOM 674 O O . GLY A 1 91 ? -11.111 -1.080 18.522 1.00 97.44 91 GLY A O 1
ATOM 675 N N . ARG A 1 92 ? -10.630 -2.842 19.823 1.00 97.62 92 ARG A N 1
ATOM 676 C CA . ARG A 1 92 ? -9.240 -2.968 19.351 1.00 97.62 92 ARG A CA 1
ATOM 677 C C . ARG A 1 92 ? -9.138 -3.248 17.850 1.00 97.62 92 ARG A C 1
ATOM 679 O O . ARG A 1 92 ? -8.270 -2.667 17.208 1.00 97.62 92 ARG A O 1
ATOM 686 N N . CYS A 1 93 ? -10.019 -4.068 17.272 1.00 97.25 93 CYS A N 1
ATOM 687 C CA . CYS A 1 93 ? -10.042 -4.294 15.820 1.00 97.25 93 CYS A CA 1
ATOM 688 C C . CYS A 1 93 ? -10.348 -3.000 15.045 1.00 97.25 93 CYS A C 1
ATOM 690 O O . CYS A 1 93 ? -9.655 -2.686 14.077 1.00 97.25 93 CYS A O 1
ATOM 692 N N . TYR A 1 94 ? -11.334 -2.222 15.500 1.00 98.00 94 TYR A N 1
ATOM 693 C CA . TYR A 1 94 ? -11.648 -0.913 14.916 1.00 98.00 94 TYR A CA 1
ATOM 694 C C . TYR A 1 94 ? -10.493 0.080 15.072 1.00 98.00 94 TYR A C 1
ATOM 696 O O . TYR A 1 94 ? -10.126 0.751 14.108 1.00 98.00 94 TYR A O 1
ATOM 704 N N . ALA A 1 95 ? -9.873 0.135 16.253 1.00 98.00 95 ALA A N 1
ATOM 705 C CA . ALA A 1 95 ? -8.718 0.989 16.510 1.00 98.00 95 ALA A CA 1
ATOM 706 C C . ALA A 1 95 ? -7.541 0.658 15.581 1.00 98.00 95 ALA A C 1
ATOM 708 O O . ALA A 1 95 ? -6.946 1.564 14.996 1.00 98.00 95 ALA A O 1
ATOM 709 N N . SER A 1 96 ? -7.236 -0.630 15.389 1.00 96.12 96 SER A N 1
ATOM 710 C CA . SER A 1 96 ? -6.227 -1.074 14.423 1.00 96.12 96 SER A CA 1
ATOM 711 C C . SER A 1 96 ? -6.560 -0.606 13.008 1.00 96.12 96 SER A C 1
ATOM 713 O O . SER A 1 96 ? -5.704 -0.016 12.353 1.00 96.12 96 SER A O 1
ATOM 715 N N . ARG A 1 97 ? -7.808 -0.780 12.550 1.00 97.12 97 ARG A N 1
ATOM 716 C CA . ARG A 1 97 ? -8.205 -0.363 11.199 1.00 97.12 97 ARG A CA 1
ATOM 717 C C . ARG A 1 97 ? -8.125 1.153 10.989 1.00 97.12 97 ARG A C 1
ATOM 719 O O . ARG A 1 97 ? -7.688 1.604 9.932 1.00 97.12 97 ARG A O 1
ATOM 726 N N . LEU A 1 98 ? -8.516 1.946 11.985 1.00 97.94 98 LEU A N 1
ATO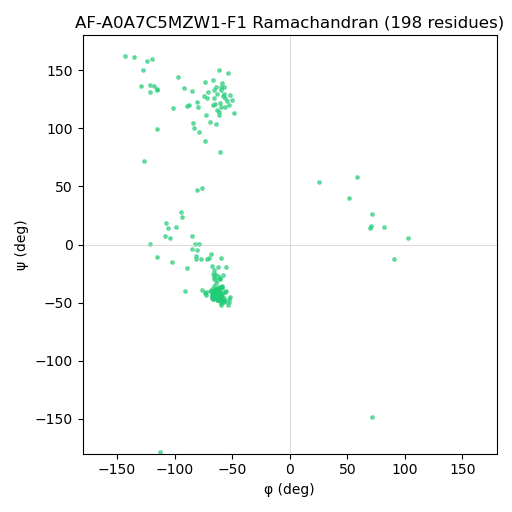M 727 C CA . LEU A 1 98 ? -8.413 3.409 11.939 1.00 97.94 98 LEU A CA 1
ATOM 728 C C . LEU A 1 98 ? -6.952 3.875 11.824 1.00 97.94 98 LEU A C 1
ATOM 730 O O . LEU A 1 98 ? -6.662 4.780 11.041 1.00 97.94 98 LEU A O 1
ATOM 734 N N . ARG A 1 99 ? -6.026 3.229 12.545 1.00 96.50 99 ARG A N 1
ATOM 735 C CA . ARG A 1 99 ? -4.582 3.512 12.451 1.00 96.50 99 ARG A CA 1
ATOM 736 C C . ARG A 1 99 ? -3.987 3.098 11.113 1.00 96.50 99 ARG A C 1
ATOM 738 O O . ARG A 1 99 ? -3.195 3.847 10.548 1.00 96.50 99 ARG A O 1
ATOM 745 N N . GLU A 1 100 ? -4.396 1.950 10.573 1.00 95.12 100 GLU A N 1
ATOM 746 C CA . GLU A 1 100 ? -4.010 1.550 9.215 1.00 95.12 100 GLU A CA 1
ATOM 747 C C . GLU A 1 100 ? -4.418 2.611 8.189 1.00 95.12 100 GLU A C 1
ATOM 749 O O . GLU A 1 100 ? -3.601 3.007 7.363 1.00 95.12 100 GLU A O 1
ATOM 754 N N . LEU A 1 101 ? -5.654 3.113 8.270 1.00 95.38 101 LEU A N 1
ATOM 755 C CA . LEU A 1 101 ? -6.131 4.177 7.386 1.00 95.38 101 LEU A CA 1
ATOM 756 C C . LEU A 1 101 ? -5.374 5.492 7.595 1.00 95.38 101 LEU A C 1
ATOM 758 O O . LEU A 1 101 ? -5.068 6.176 6.623 1.00 95.38 101 LEU A O 1
ATOM 762 N N . SER A 1 102 ? -5.029 5.839 8.835 1.00 95.44 102 SER A N 1
ATOM 763 C CA . SER A 1 102 ? -4.199 7.013 9.130 1.00 95.44 102 SER A CA 1
ATOM 764 C C . SER A 1 102 ? -2.819 6.918 8.461 1.00 95.44 102 SER A C 1
ATOM 766 O O . SER A 1 102 ? -2.371 7.887 7.840 1.00 95.44 102 SER A O 1
ATOM 768 N N . LEU A 1 103 ? -2.181 5.740 8.502 1.00 93.94 103 LEU A N 1
ATOM 769 C CA . LEU A 1 103 ? -0.921 5.465 7.800 1.00 93.94 103 LEU A CA 1
ATOM 770 C C . LEU A 1 103 ? -1.078 5.489 6.274 1.00 93.94 103 LEU A C 1
ATOM 772 O O . LEU A 1 103 ? -0.234 6.057 5.586 1.00 93.94 103 LEU A O 1
ATOM 776 N N . GLU A 1 104 ? -2.154 4.916 5.728 1.00 93.75 104 GLU A N 1
ATOM 777 C CA . GLU A 1 104 ? -2.433 4.959 4.283 1.00 93.75 104 GLU A CA 1
ATOM 778 C C . GLU A 1 104 ? -2.613 6.397 3.784 1.00 93.75 104 GLU A C 1
ATOM 780 O O . GLU A 1 104 ? -2.105 6.757 2.722 1.00 93.75 104 GLU A O 1
ATOM 785 N N . ILE A 1 105 ? -3.275 7.250 4.565 1.00 93.69 105 ILE A N 1
ATOM 786 C CA . ILE A 1 105 ? -3.415 8.669 4.239 1.00 93.69 105 ILE A CA 1
ATOM 787 C C . ILE A 1 105 ? -2.062 9.381 4.323 1.00 93.69 105 ILE A C 1
ATOM 789 O O . ILE A 1 105 ? -1.720 10.130 3.409 1.00 93.69 105 ILE A O 1
ATOM 793 N N . ALA A 1 106 ? -1.261 9.108 5.357 1.00 92.62 106 ALA A N 1
ATOM 794 C CA . ALA A 1 106 ? 0.090 9.659 5.473 1.00 92.62 106 ALA A CA 1
ATOM 795 C C . ALA A 1 106 ? 0.965 9.286 4.265 1.00 92.62 106 ALA A C 1
ATOM 797 O O . ALA A 1 106 ? 1.684 10.132 3.735 1.00 92.62 106 ALA A O 1
ATOM 798 N N . LEU A 1 107 ? 0.869 8.040 3.792 1.00 92.12 107 LEU A N 1
ATOM 799 C CA . LEU A 1 107 ? 1.535 7.580 2.573 1.00 92.12 107 LEU A CA 1
ATOM 800 C C . LEU A 1 107 ? 1.117 8.407 1.359 1.00 92.12 107 LEU A C 1
ATOM 802 O 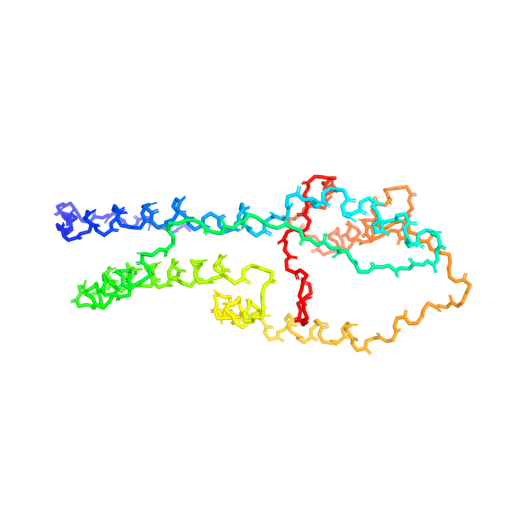O . LEU A 1 107 ? 1.973 8.891 0.623 1.00 92.12 107 LEU A O 1
ATOM 806 N N . CYS A 1 108 ? -0.185 8.625 1.185 1.00 91.25 108 CYS A N 1
ATOM 807 C CA . CYS A 1 108 ? -0.719 9.422 0.084 1.00 91.25 108 CYS A CA 1
ATOM 808 C C . CYS A 1 108 ? -0.198 10.868 0.095 1.00 91.25 108 CYS A C 1
ATOM 810 O O . CYS A 1 108 ? 0.083 11.426 -0.963 1.00 91.25 108 CYS A O 1
ATOM 812 N N . GLU A 1 109 ? -0.010 11.464 1.276 1.00 90.69 109 GLU A N 1
ATOM 813 C CA . GLU A 1 109 ? 0.573 12.807 1.443 1.00 90.69 109 GLU A CA 1
ATOM 814 C C . GLU A 1 109 ? 2.056 12.886 1.038 1.00 90.69 109 GLU A C 1
ATOM 816 O O . GLU A 1 109 ? 2.540 13.960 0.662 1.00 90.69 109 GLU A O 1
ATOM 821 N N . HIS A 1 110 ? 2.768 11.757 1.096 1.00 90.75 110 HIS A N 1
ATOM 822 C CA . HIS A 1 110 ? 4.206 11.657 0.835 1.00 90.75 110 HIS A CA 1
ATOM 823 C C . HIS A 1 110 ? 4.540 11.051 -0.532 1.00 90.75 110 HIS A C 1
ATOM 825 O O . HIS A 1 110 ? 5.714 10.846 -0.830 1.00 90.75 110 HIS A O 1
ATOM 831 N N . VAL A 1 111 ? 3.555 10.777 -1.391 1.00 88.88 111 VAL A N 1
ATOM 832 C CA . VAL A 1 111 ? 3.823 10.238 -2.733 1.00 88.88 111 VAL A CA 1
ATOM 833 C C . VAL A 1 111 ? 4.771 11.160 -3.500 1.00 88.88 111 VAL A C 1
ATOM 835 O O . VAL A 1 111 ? 4.536 12.363 -3.625 1.00 88.88 111 VAL A O 1
ATOM 838 N N . GLY A 1 112 ? 5.867 10.585 -4.003 1.00 84.69 112 GLY A N 1
ATOM 839 C CA . GLY A 1 112 ? 6.912 11.323 -4.716 1.00 84.69 112 GLY A CA 1
ATOM 840 C C . GLY A 1 112 ? 7.752 12.258 -3.835 1.00 84.69 112 GLY A C 1
ATOM 841 O O . GLY A 1 112 ? 8.446 13.120 -4.371 1.00 84.69 112 GLY A O 1
ATOM 842 N N . ARG A 1 113 ? 7.693 12.126 -2.503 1.00 85.88 113 ARG A N 1
ATOM 843 C CA . ARG A 1 113 ? 8.434 12.950 -1.534 1.00 85.88 113 ARG A CA 1
ATOM 844 C C . ARG A 1 113 ? 9.291 12.082 -0.600 1.00 85.88 113 ARG A C 1
ATOM 846 O O . ARG A 1 113 ? 8.990 10.899 -0.415 1.00 85.88 113 ARG A O 1
ATOM 853 N N . PRO A 1 114 ? 10.339 12.652 0.027 1.00 87.75 114 PRO A N 1
ATOM 854 C CA . PRO A 1 114 ? 11.053 11.985 1.116 1.00 87.75 114 PRO A CA 1
ATOM 855 C C . PRO A 1 114 ? 10.096 11.537 2.232 1.00 87.75 114 PRO A C 1
ATOM 857 O O . PRO A 1 114 ? 9.088 12.196 2.473 1.00 87.75 114 PRO A O 1
ATOM 860 N N . GLY A 1 115 ? 10.402 10.424 2.905 1.00 87.75 115 GLY A N 1
ATOM 861 C CA . GLY A 1 115 ? 9.584 9.864 3.993 1.00 87.75 115 GLY A CA 1
ATOM 862 C C . GLY A 1 115 ? 8.523 8.844 3.557 1.00 87.75 115 GLY A C 1
ATOM 863 O O . GLY A 1 115 ? 8.012 8.104 4.395 1.00 87.75 115 GLY A O 1
ATOM 864 N N . PHE A 1 116 ? 8.228 8.721 2.255 1.00 90.06 116 PHE A N 1
ATOM 865 C CA . PHE A 1 116 ? 7.288 7.703 1.762 1.00 90.06 116 PHE A CA 1
ATOM 866 C C . PHE A 1 116 ? 7.724 6.275 2.118 1.00 90.06 116 PHE A C 1
ATOM 868 O O . PHE A 1 116 ? 6.911 5.478 2.579 1.00 90.06 116 PHE A O 1
ATOM 875 N N . SER A 1 117 ? 9.006 5.949 1.930 1.00 85.69 117 SER A N 1
ATOM 876 C CA . SER A 1 117 ? 9.555 4.615 2.210 1.00 85.69 117 SER A CA 1
ATOM 877 C C . SER A 1 117 ? 9.463 4.245 3.690 1.00 85.69 117 SER A C 1
ATOM 879 O O . SER A 1 117 ? 9.093 3.122 4.015 1.00 85.69 117 SER A O 1
ATOM 881 N N . GLU A 1 118 ? 9.737 5.188 4.589 1.00 88.94 118 GLU A N 1
ATOM 882 C CA . GLU A 1 118 ? 9.636 4.985 6.037 1.00 88.94 118 GLU A CA 1
ATOM 883 C C . GLU A 1 118 ? 8.188 4.718 6.465 1.00 88.94 118 GLU A C 1
ATOM 885 O O . GLU A 1 118 ? 7.920 3.792 7.231 1.00 88.94 118 GLU A O 1
ATOM 890 N N . LEU A 1 119 ? 7.234 5.484 5.927 1.00 91.56 119 LEU A N 1
ATOM 891 C CA . LEU A 1 119 ? 5.805 5.264 6.163 1.00 91.56 119 LEU A CA 1
ATOM 892 C C . LEU A 1 119 ? 5.328 3.930 5.572 1.00 91.56 119 LEU A C 1
ATOM 894 O O . LEU A 1 119 ? 4.491 3.251 6.169 1.00 91.56 119 LEU A O 1
ATOM 898 N N . ALA A 1 120 ? 5.872 3.527 4.422 1.00 90.19 120 ALA A N 1
ATOM 899 C CA . ALA A 1 120 ? 5.535 2.256 3.791 1.00 90.19 120 ALA A CA 1
ATOM 900 C C . ALA A 1 120 ? 6.050 1.099 4.648 1.00 90.19 120 ALA A C 1
ATOM 902 O O . ALA A 1 120 ? 5.294 0.176 4.944 1.00 90.19 120 ALA A O 1
ATOM 903 N N . ALA A 1 121 ? 7.290 1.198 5.130 1.00 86.94 121 ALA A N 1
ATOM 904 C CA . ALA A 1 121 ? 7.867 0.234 6.055 1.00 86.94 121 ALA A CA 1
ATOM 905 C C . ALA A 1 121 ? 7.010 0.088 7.319 1.00 86.94 121 ALA A C 1
ATOM 907 O O . ALA A 1 121 ? 6.759 -1.031 7.744 1.00 86.94 121 ALA A O 1
ATOM 908 N N . GLN A 1 122 ? 6.477 1.184 7.873 1.00 90.69 122 GLN A N 1
ATOM 909 C CA . GLN A 1 122 ? 5.544 1.122 9.008 1.00 90.69 122 GLN A CA 1
ATOM 910 C C . GLN A 1 122 ? 4.227 0.415 8.650 1.00 90.69 122 GLN A C 1
ATOM 912 O O . GLN A 1 122 ? 3.766 -0.452 9.393 1.00 90.69 122 GLN A O 1
ATOM 917 N N . ARG A 1 123 ? 3.616 0.746 7.503 1.00 89.38 123 ARG A N 1
ATOM 918 C CA . ARG A 1 123 ? 2.341 0.153 7.055 1.00 89.38 123 ARG A CA 1
ATOM 919 C C . ARG A 1 123 ? 2.442 -1.348 6.782 1.00 89.38 123 ARG A C 1
ATOM 921 O O . ARG A 1 123 ? 1.459 -2.069 6.985 1.00 89.38 123 ARG A O 1
ATOM 928 N N . TYR A 1 124 ? 3.602 -1.794 6.314 1.00 83.94 124 TYR A N 1
ATOM 929 C CA . TYR A 1 124 ? 3.897 -3.183 5.971 1.00 83.94 124 TYR A CA 1
ATOM 930 C C . TYR A 1 124 ? 4.837 -3.850 6.989 1.00 83.94 124 TYR A C 1
ATOM 932 O O . TYR A 1 124 ? 5.407 -4.892 6.701 1.00 83.94 124 TYR A O 1
ATOM 940 N N . ALA A 1 125 ? 4.961 -3.293 8.202 1.00 84.38 125 ALA A N 1
ATOM 941 C CA . ALA A 1 125 ? 5.827 -3.826 9.259 1.00 84.38 125 ALA A CA 1
ATOM 942 C C . ALA A 1 125 ? 5.327 -5.145 9.862 1.00 84.38 125 ALA A C 1
ATOM 944 O O . ALA A 1 125 ? 6.031 -5.760 10.664 1.00 84.38 125 ALA A O 1
ATOM 945 N N . ARG A 1 126 ? 4.087 -5.556 9.560 1.00 80.06 126 ARG A N 1
ATOM 946 C CA . ARG A 1 126 ? 3.539 -6.807 10.080 1.00 80.06 126 ARG A CA 1
ATOM 947 C C . ARG A 1 126 ? 4.378 -7.956 9.542 1.00 80.06 126 ARG A C 1
ATOM 949 O O . ARG A 1 126 ? 4.339 -8.202 8.343 1.00 80.06 126 ARG A O 1
ATOM 956 N N . ARG A 1 127 ? 5.039 -8.664 10.461 1.00 78.75 127 ARG A N 1
ATOM 957 C CA . ARG A 1 127 ? 5.810 -9.855 10.133 1.00 78.75 127 ARG A CA 1
ATOM 958 C C . ARG A 1 127 ? 5.035 -11.149 10.380 1.00 78.75 127 ARG A C 1
ATOM 960 O O . ARG A 1 127 ? 4.262 -11.231 11.341 1.00 78.75 127 ARG A O 1
ATOM 967 N N . ASP A 1 128 ? 5.237 -12.145 9.535 1.00 83.12 128 ASP A N 1
ATOM 968 C CA . ASP A 1 128 ? 4.854 -13.536 9.730 1.00 83.12 128 ASP A CA 1
ATOM 969 C C . ASP A 1 128 ? 6.089 -14.449 9.867 1.00 83.12 128 ASP A C 1
ATOM 971 O O . ASP A 1 128 ? 7.234 -13.997 9.914 1.00 83.12 128 ASP A O 1
ATOM 975 N N . ALA A 1 129 ? 5.855 -15.755 10.020 1.00 85.25 129 ALA A N 1
ATOM 976 C CA . ALA A 1 129 ? 6.920 -16.731 10.250 1.00 85.25 129 ALA A CA 1
ATOM 977 C C . ALA A 1 129 ? 7.844 -16.947 9.033 1.00 85.25 129 ALA A C 1
ATOM 979 O O . ALA A 1 129 ? 8.841 -17.659 9.148 1.00 85.25 129 ALA A O 1
ATOM 980 N N . HIS A 1 130 ? 7.507 -16.385 7.873 1.00 81.94 130 HIS A N 1
ATOM 981 C CA . HIS A 1 130 ? 8.238 -16.545 6.623 1.00 81.94 130 HIS A CA 1
ATOM 982 C C . HIS A 1 130 ? 9.112 -15.338 6.283 1.00 81.94 130 HIS A C 1
ATOM 984 O O . HIS A 1 130 ? 10.005 -15.479 5.449 1.00 81.94 130 HIS A O 1
ATOM 990 N N . ASP A 1 131 ? 8.919 -14.185 6.926 1.00 80.25 131 ASP A N 1
ATOM 991 C CA . ASP A 1 131 ? 9.634 -12.964 6.541 1.00 80.25 131 ASP A CA 1
ATOM 992 C C . ASP A 1 131 ? 11.142 -13.046 6.736 1.00 80.25 131 ASP A C 1
ATOM 994 O O . ASP A 1 131 ? 11.882 -12.577 5.883 1.00 80.25 131 ASP A O 1
ATOM 998 N N . ASP A 1 132 ? 11.628 -13.680 7.805 1.00 83.56 132 ASP A N 1
ATOM 999 C CA . ASP A 1 132 ? 13.075 -13.833 8.019 1.00 83.56 132 ASP A CA 1
ATOM 1000 C C . ASP A 1 132 ? 13.726 -14.658 6.900 1.00 83.56 132 ASP A C 1
ATOM 1002 O O . ASP A 1 132 ? 14.842 -14.367 6.458 1.00 83.56 132 ASP A O 1
ATOM 1006 N N . GLU A 1 133 ? 13.009 -15.676 6.425 1.00 84.00 133 GLU A N 1
ATOM 1007 C CA . GLU A 1 133 ? 13.441 -16.528 5.324 1.00 84.00 133 GLU A CA 1
ATOM 1008 C C . GLU A 1 133 ? 13.357 -15.785 3.987 1.00 84.00 133 GLU A C 1
ATOM 1010 O O . GLU A 1 133 ? 14.310 -15.826 3.208 1.00 84.00 133 GLU A O 1
ATOM 1015 N N . ALA A 1 134 ? 12.270 -15.051 3.740 1.00 79.62 134 ALA A N 1
ATOM 1016 C CA . ALA A 1 134 ? 12.121 -14.208 2.557 1.00 79.62 134 ALA A CA 1
ATOM 1017 C C . ALA A 1 134 ? 13.225 -13.140 2.490 1.00 79.62 134 ALA A C 1
ATOM 1019 O O . ALA A 1 134 ? 13.893 -12.997 1.466 1.00 79.62 134 ALA A O 1
ATOM 1020 N N . ASP A 1 135 ? 13.492 -12.469 3.610 1.00 81.25 135 ASP A N 1
ATOM 1021 C CA . ASP A 1 135 ? 14.565 -11.494 3.786 1.00 81.25 135 ASP A CA 1
ATOM 1022 C C . ASP A 1 135 ? 15.945 -12.116 3.524 1.00 81.25 135 ASP A C 1
ATOM 1024 O O . ASP A 1 135 ? 16.805 -11.516 2.873 1.00 81.25 135 ASP A O 1
ATOM 1028 N N . ARG A 1 136 ? 16.187 -13.329 4.037 1.00 86.56 136 ARG A N 1
ATOM 1029 C CA . ARG A 1 136 ? 17.437 -14.066 3.813 1.00 86.56 136 ARG A CA 1
ATOM 1030 C C . ARG A 1 136 ? 17.626 -14.395 2.335 1.00 86.56 136 ARG A C 1
ATOM 1032 O O . ARG A 1 136 ? 18.715 -14.166 1.811 1.00 86.56 136 ARG A O 1
ATOM 1039 N N . VAL A 1 137 ? 16.587 -14.905 1.674 1.00 83.69 137 VAL A N 1
ATOM 1040 C CA . VAL A 1 137 ? 16.598 -15.213 0.237 1.00 83.69 137 VAL A CA 1
ATOM 1041 C C . VAL A 1 137 ? 16.833 -13.944 -0.582 1.00 83.69 137 VAL A C 1
ATOM 1043 O O . VAL A 1 137 ? 17.714 -13.932 -1.438 1.00 83.69 137 VAL A O 1
ATOM 1046 N N . GLY A 1 138 ? 16.116 -12.861 -0.274 1.00 80.00 138 GLY A N 1
ATOM 1047 C CA . GLY A 1 138 ? 16.270 -11.567 -0.936 1.00 80.00 138 GLY A CA 1
ATOM 1048 C C . GLY A 1 138 ? 17.686 -11.008 -0.802 1.00 80.00 138 GLY A C 1
ATOM 1049 O O . GLY A 1 138 ? 18.307 -10.654 -1.802 1.00 80.00 138 GLY A O 1
ATOM 1050 N N . ARG A 1 139 ? 18.256 -11.007 0.411 1.00 83.25 139 ARG A N 1
ATOM 1051 C CA . ARG A 1 139 ? 19.647 -10.576 0.639 1.00 83.25 139 ARG A CA 1
ATOM 1052 C C . ARG A 1 139 ? 20.664 -11.445 -0.093 1.00 83.25 139 ARG A C 1
ATOM 1054 O O . ARG A 1 139 ? 21.601 -10.904 -0.668 1.00 83.25 139 ARG A O 1
ATOM 1061 N N . ALA A 1 140 ? 20.496 -12.767 -0.078 1.00 84.25 140 ALA A N 1
ATOM 1062 C CA . ALA A 1 140 ? 21.393 -13.671 -0.795 1.00 84.25 140 ALA A CA 1
ATOM 1063 C C . ALA A 1 140 ? 21.363 -13.402 -2.308 1.00 84.25 140 ALA A C 1
ATOM 1065 O O . ALA A 1 140 ? 22.405 -13.378 -2.960 1.00 84.25 140 ALA A O 1
ATOM 1066 N N . TRP A 1 141 ? 20.175 -13.136 -2.851 1.00 79.00 141 TRP A N 1
ATOM 1067 C CA . TRP A 1 141 ? 20.008 -12.786 -4.255 1.00 79.00 141 TRP A CA 1
ATOM 1068 C C . TRP A 1 141 ? 20.639 -11.430 -4.604 1.00 79.00 141 TRP A C 1
ATOM 1070 O O . TRP A 1 141 ? 21.342 -11.332 -5.606 1.00 79.00 141 TRP A O 1
ATOM 1080 N N . LEU A 1 142 ? 20.461 -10.409 -3.758 1.00 77.19 142 LEU A N 1
ATOM 1081 C CA . LEU A 1 142 ? 21.085 -9.088 -3.930 1.00 77.19 142 LEU A CA 1
ATOM 1082 C C . LEU A 1 142 ? 22.614 -9.118 -3.798 1.00 77.19 142 LEU A C 1
ATOM 1084 O O . LEU A 1 142 ? 23.294 -8.295 -4.401 1.00 77.19 142 LEU A O 1
ATOM 1088 N N . ALA A 1 143 ? 23.151 -10.043 -3.001 1.00 83.00 143 ALA A N 1
ATOM 1089 C CA . ALA A 1 143 ? 24.590 -10.235 -2.833 1.00 83.00 143 ALA A CA 1
ATOM 1090 C C . ALA A 1 143 ? 25.226 -11.072 -3.955 1.00 83.00 143 ALA A C 1
ATOM 1092 O O . ALA A 1 143 ? 26.449 -11.189 -4.006 1.00 83.00 143 ALA A O 1
ATOM 1093 N N . THR A 1 144 ? 24.416 -11.683 -4.824 1.00 79.81 144 THR A N 1
ATOM 1094 C CA . THR A 1 144 ? 24.930 -12.407 -5.986 1.00 79.81 144 THR A CA 1
ATOM 1095 C C . THR A 1 144 ? 25.458 -11.387 -6.989 1.00 79.81 144 THR A C 1
ATOM 1097 O O . THR A 1 144 ? 24.744 -10.457 -7.360 1.00 79.81 144 THR A O 1
ATOM 1100 N N . ASP A 1 145 ? 26.711 -11.544 -7.410 1.00 73.12 145 ASP A N 1
ATOM 1101 C CA . ASP A 1 145 ? 27.277 -10.725 -8.476 1.00 73.12 145 ASP A CA 1
ATOM 1102 C C . ASP A 1 145 ? 26.599 -11.113 -9.793 1.00 73.12 145 ASP A C 1
ATOM 1104 O O . ASP A 1 145 ? 26.812 -12.201 -10.328 1.00 73.12 145 ASP A O 1
ATOM 1108 N N . HIS A 1 146 ? 25.712 -10.239 -10.266 1.00 65.62 146 HIS A N 1
ATOM 1109 C CA . HIS A 1 146 ? 24.998 -10.402 -11.533 1.00 65.62 146 HIS A CA 1
ATOM 1110 C C . HIS A 1 146 ? 25.726 -9.705 -12.678 1.00 65.62 146 HIS A C 1
ATOM 1112 O O . HIS A 1 146 ? 25.068 -9.323 -13.648 1.00 65.62 146 HIS A O 1
ATOM 1118 N N . SER A 1 147 ? 27.043 -9.488 -12.564 1.00 61.72 147 SER A N 1
ATOM 1119 C CA . SER A 1 147 ? 27.849 -8.981 -13.672 1.00 61.72 147 SER A CA 1
ATOM 1120 C C . SER A 1 147 ? 27.517 -9.807 -14.914 1.00 61.72 147 SER A C 1
ATOM 1122 O O . SER A 1 147 ? 27.750 -11.020 -14.910 1.00 61.72 147 SER A O 1
ATOM 1124 N N . PRO A 1 148 ? 26.882 -9.204 -15.936 1.00 59.31 148 PRO A N 1
ATOM 1125 C CA . PRO A 1 148 ? 26.611 -9.933 -17.156 1.00 59.31 148 PRO A CA 1
ATOM 1126 C C . PRO A 1 148 ? 27.967 -10.400 -17.673 1.00 59.31 148 PRO A C 1
ATOM 1128 O O . PRO A 1 148 ? 28.891 -9.595 -17.768 1.00 59.31 148 PRO A O 1
ATOM 1131 N N . GLU A 1 149 ? 28.111 -11.694 -17.964 1.00 65.88 149 GLU A N 1
ATOM 1132 C CA . GLU A 1 149 ? 29.224 -12.114 -18.811 1.00 65.88 149 GLU A CA 1
ATOM 1133 C C . GLU A 1 149 ? 29.147 -11.229 -20.060 1.00 65.88 149 GLU A C 1
ATOM 1135 O O . GLU A 1 149 ? 28.059 -11.082 -20.623 1.00 65.88 149 GLU A O 1
ATOM 1140 N N . ASP A 1 150 ? 30.251 -10.585 -20.447 1.00 57.66 150 ASP A N 1
ATOM 1141 C CA . ASP A 1 150 ? 30.252 -9.546 -21.492 1.00 57.66 150 ASP A CA 1
ATOM 1142 C C . ASP A 1 150 ? 29.637 -10.034 -22.827 1.00 57.66 150 ASP A C 1
ATOM 1144 O O . ASP A 1 150 ? 29.159 -9.229 -23.625 1.00 57.66 150 ASP A O 1
ATOM 1148 N N . ASP A 1 151 ? 29.554 -11.358 -23.018 1.00 61.19 151 ASP A N 1
ATOM 1149 C CA . ASP A 1 151 ? 28.990 -12.040 -24.187 1.00 61.19 151 ASP A CA 1
ATOM 1150 C C . ASP A 1 151 ? 27.633 -12.744 -23.938 1.00 61.19 151 ASP A C 1
ATOM 1152 O O . ASP A 1 151 ? 27.127 -13.471 -24.802 1.00 61.19 151 ASP A O 1
ATOM 1156 N N . ALA A 1 152 ? 27.004 -12.564 -22.772 1.00 68.38 152 ALA A N 1
ATOM 1157 C CA . ALA A 1 152 ? 25.719 -13.189 -22.473 1.00 68.38 152 ALA A CA 1
ATOM 1158 C C . ALA A 1 152 ? 24.605 -12.618 -23.365 1.00 68.38 152 ALA A C 1
ATOM 1160 O O . ALA A 1 152 ? 24.261 -11.434 -23.319 1.00 68.38 152 ALA A O 1
ATOM 1161 N N . VAL A 1 153 ? 23.976 -13.493 -24.154 1.00 75.88 153 VAL A N 1
ATOM 1162 C CA . VAL A 1 153 ? 22.820 -13.134 -24.984 1.00 75.88 153 VAL A CA 1
ATOM 1163 C C . VAL A 1 153 ? 21.678 -12.661 -24.083 1.00 75.88 153 VAL A C 1
ATOM 1165 O O . VAL A 1 153 ? 21.109 -13.450 -23.328 1.00 75.88 153 VAL A O 1
ATOM 1168 N N . GLN A 1 154 ? 21.317 -11.381 -24.189 1.00 77.25 154 GLN A N 1
ATOM 1169 C CA . GLN A 1 154 ? 20.180 -10.820 -23.464 1.00 77.25 154 GLN A CA 1
ATOM 1170 C C . GLN A 1 154 ? 18.868 -11.444 -23.948 1.00 77.25 154 GLN A C 1
ATOM 1172 O O . GLN A 1 154 ? 18.607 -11.536 -25.148 1.00 77.25 154 GLN A O 1
ATOM 1177 N N . VAL A 1 155 ? 18.024 -11.844 -22.997 1.00 80.69 155 VAL A N 1
ATOM 1178 C CA . VAL A 1 155 ? 16.717 -12.455 -23.259 1.00 80.69 155 VAL A CA 1
ATOM 1179 C C . VAL A 1 155 ? 15.629 -11.559 -22.686 1.00 80.69 155 VAL A C 1
ATOM 1181 O O . VAL A 1 155 ? 15.743 -11.051 -21.570 1.00 80.69 155 VAL A O 1
ATOM 1184 N N . ILE A 1 156 ? 14.554 -11.369 -23.450 1.00 81.69 156 ILE A N 1
ATOM 1185 C CA . ILE A 1 156 ? 13.364 -10.662 -22.976 1.00 81.69 156 ILE A CA 1
ATOM 1186 C C . ILE A 1 156 ? 12.741 -11.495 -21.847 1.00 81.69 156 ILE A C 1
ATOM 1188 O O . ILE A 1 156 ? 12.390 -12.659 -22.035 1.00 81.69 156 ILE A O 1
ATOM 1192 N N . SER A 1 157 ? 12.618 -10.909 -20.655 1.00 83.88 157 SER A N 1
ATOM 1193 C CA . SER A 1 157 ? 12.255 -11.643 -19.436 1.00 83.88 157 SER A CA 1
ATOM 1194 C C . SER A 1 157 ? 10.886 -12.331 -19.510 1.00 83.88 157 SER A C 1
ATOM 1196 O O . SER A 1 157 ? 10.700 -13.377 -18.887 1.00 83.88 157 SER A O 1
ATOM 1198 N N . ASP A 1 158 ? 9.944 -11.794 -20.286 1.00 85.69 158 ASP A N 1
ATOM 1199 C CA . ASP A 1 158 ? 8.588 -12.320 -20.454 1.00 85.69 158 ASP A CA 1
ATOM 1200 C C . ASP A 1 158 ? 8.337 -13.028 -21.801 1.00 85.69 158 ASP A C 1
ATOM 1202 O O . ASP A 1 158 ? 7.184 -13.310 -22.143 1.00 85.69 158 ASP A O 1
ATOM 1206 N N . ASP A 1 159 ? 9.391 -13.367 -22.550 1.00 87.00 159 ASP A N 1
ATOM 1207 C CA . ASP A 1 159 ? 9.268 -14.080 -23.823 1.00 87.00 159 ASP A CA 1
ATOM 1208 C C . ASP A 1 159 ? 8.884 -15.554 -23.623 1.00 87.00 159 ASP A C 1
ATOM 1210 O O . ASP A 1 159 ? 9.667 -16.373 -23.145 1.00 87.00 159 ASP A O 1
ATOM 1214 N N . ALA A 1 160 ? 7.665 -15.918 -24.018 1.00 91.00 160 ALA A N 1
ATOM 1215 C CA . ALA A 1 160 ? 7.183 -17.295 -23.938 1.00 91.00 160 ALA A CA 1
ATOM 1216 C C . ALA A 1 160 ? 7.832 -18.244 -24.966 1.00 91.00 160 ALA A C 1
ATOM 1218 O O . ALA A 1 160 ? 7.631 -19.453 -24.860 1.00 91.00 160 ALA A O 1
ATOM 1219 N N . GLY A 1 161 ? 8.545 -17.715 -25.966 1.00 91.69 161 GLY A N 1
ATOM 1220 C CA . GLY A 1 161 ? 9.251 -18.486 -26.989 1.00 91.69 161 GLY A CA 1
ATOM 1221 C C . GLY A 1 161 ? 10.693 -18.845 -26.624 1.00 91.69 161 GLY A C 1
ATOM 1222 O O . GLY A 1 161 ? 11.228 -19.797 -27.190 1.00 91.69 161 GLY A O 1
ATOM 1223 N N . ASP A 1 162 ? 11.312 -18.136 -25.674 1.00 91.19 162 ASP A N 1
ATOM 1224 C CA . ASP A 1 162 ? 12.680 -18.420 -25.228 1.00 91.19 162 ASP A CA 1
ATOM 1225 C C . ASP A 1 162 ? 12.659 -19.194 -23.895 1.00 91.19 162 ASP A C 1
ATOM 1227 O O . ASP A 1 162 ? 12.188 -18.662 -22.885 1.00 91.19 162 ASP A O 1
ATOM 1231 N N . PRO A 1 163 ? 13.175 -20.438 -23.832 1.00 91.06 163 PRO A N 1
ATOM 1232 C CA . PRO A 1 163 ? 13.211 -21.219 -22.592 1.00 91.06 163 PRO A CA 1
ATOM 1233 C C . PRO A 1 163 ? 14.068 -20.574 -21.492 1.00 91.06 163 PRO A C 1
ATOM 1235 O O . PRO A 1 163 ? 13.892 -20.886 -20.315 1.00 91.06 163 PRO A O 1
ATOM 1238 N N . ARG A 1 164 ? 14.977 -19.659 -21.847 1.00 86.50 164 ARG A N 1
ATOM 1239 C CA . ARG A 1 164 ? 15.823 -18.927 -20.897 1.00 86.50 164 ARG A CA 1
ATOM 1240 C C . ARG A 1 164 ? 15.101 -17.739 -20.266 1.00 86.50 164 ARG A C 1
ATOM 1242 O O . ARG A 1 164 ? 15.619 -17.180 -19.298 1.00 86.50 164 ARG A O 1
ATOM 1249 N N . SER A 1 165 ? 13.936 -17.342 -20.787 1.00 88.19 165 SER A N 1
ATOM 1250 C CA . SER A 1 165 ? 13.170 -16.230 -20.229 1.00 88.19 165 SER A CA 1
ATOM 1251 C C . SER A 1 165 ? 12.748 -16.518 -18.789 1.00 88.19 165 SER A C 1
ATOM 1253 O O . SER A 1 165 ? 12.510 -17.664 -18.390 1.00 88.19 165 SER A O 1
ATOM 1255 N N . LEU A 1 166 ? 12.615 -15.458 -17.990 1.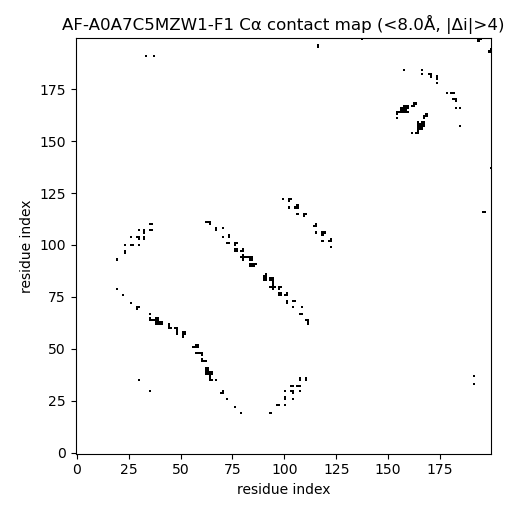00 88.12 166 LEU A N 1
ATOM 1256 C CA . LEU A 1 166 ? 12.149 -15.567 -16.609 1.00 88.12 166 LEU A CA 1
ATOM 1257 C C . LEU A 1 166 ? 10.753 -16.207 -16.547 1.00 88.12 166 LEU A C 1
ATOM 1259 O O . LEU A 1 166 ? 10.489 -17.011 -15.656 1.00 88.12 166 LEU A O 1
ATOM 1263 N N . LEU A 1 167 ? 9.878 -15.906 -17.511 1.00 90.62 167 LEU A N 1
ATOM 1264 C CA . LEU A 1 167 ? 8.555 -16.520 -17.627 1.00 90.62 167 LEU A CA 1
ATOM 1265 C C . LEU A 1 167 ? 8.627 -18.048 -17.739 1.00 90.62 167 LEU A C 1
ATOM 1267 O O . LEU A 1 167 ? 7.890 -18.747 -17.037 1.00 90.62 167 LEU A O 1
ATOM 1271 N N . CYS A 1 168 ? 9.474 -18.563 -18.631 1.00 91.81 168 CYS A N 1
ATOM 1272 C CA . CYS A 1 168 ? 9.631 -19.999 -18.848 1.00 91.81 168 CYS A CA 1
ATOM 1273 C C . CYS A 1 168 ? 10.236 -20.675 -17.615 1.00 91.81 168 CYS A C 1
ATOM 1275 O O . CYS A 1 168 ? 9.657 -21.639 -17.111 1.00 91.81 168 CYS A O 1
ATOM 1277 N N . ARG A 1 169 ? 11.306 -20.100 -17.052 1.00 91.62 169 ARG A N 1
ATOM 1278 C CA . ARG A 1 169 ? 11.965 -20.627 -15.846 1.00 91.62 169 ARG A CA 1
ATOM 1279 C C . ARG A 1 169 ? 11.047 -20.634 -14.622 1.00 91.62 169 ARG A C 1
ATOM 1281 O O . ARG A 1 169 ? 11.018 -21.612 -13.885 1.00 91.62 169 ARG A O 1
ATOM 1288 N N . LEU A 1 170 ? 10.240 -19.589 -14.415 1.00 88.88 170 LEU A N 1
ATOM 1289 C CA . LEU A 1 170 ? 9.261 -19.560 -13.320 1.00 88.88 170 LEU A CA 1
ATOM 1290 C C . LEU A 1 170 ? 8.177 -20.629 -13.485 1.00 88.88 170 LEU A C 1
ATOM 1292 O O . LEU A 1 170 ? 7.763 -21.246 -12.504 1.00 88.88 170 LEU A O 1
ATOM 1296 N N . ARG A 1 171 ? 7.696 -20.853 -14.713 1.00 92.19 171 ARG A N 1
ATOM 1297 C CA . ARG A 1 171 ? 6.711 -21.910 -14.992 1.00 92.19 171 ARG A CA 1
ATOM 1298 C C . ARG A 1 171 ? 7.286 -23.297 -14.745 1.00 92.19 171 ARG A C 1
ATOM 1300 O O . ARG A 1 171 ? 6.593 -24.128 -14.161 1.00 92.19 171 ARG A O 1
ATOM 1307 N N . GLU A 1 172 ? 8.523 -23.524 -15.171 1.00 93.06 172 GLU A N 1
ATOM 1308 C CA . GLU A 1 172 ? 9.251 -24.763 -14.912 1.00 93.06 172 GLU A CA 1
ATOM 1309 C C . GLU A 1 172 ? 9.398 -25.008 -13.407 1.00 93.06 172 GLU A C 1
ATOM 1311 O O . GLU A 1 172 ? 8.993 -26.062 -12.922 1.00 93.06 172 GLU A O 1
ATOM 1316 N N . GLU A 1 173 ? 9.853 -24.007 -12.649 1.00 90.88 173 GLU A N 1
ATOM 1317 C CA . GLU A 1 173 ? 10.057 -24.122 -11.201 1.00 90.88 173 GLU A CA 1
ATOM 1318 C C . GLU A 1 173 ? 8.745 -24.396 -10.444 1.00 90.88 173 GLU A C 1
ATOM 1320 O O . GLU A 1 173 ? 8.689 -25.243 -9.550 1.00 90.88 173 GLU A O 1
ATOM 1325 N N . ILE A 1 174 ? 7.650 -23.730 -10.829 1.00 89.19 174 ILE A N 1
ATOM 1326 C CA . ILE A 1 174 ? 6.311 -23.991 -10.276 1.00 89.19 174 ILE A CA 1
ATOM 1327 C C . ILE A 1 174 ? 5.858 -25.419 -10.573 1.00 89.19 174 ILE A C 1
ATOM 1329 O O . ILE A 1 174 ? 5.300 -26.075 -9.690 1.00 89.19 174 ILE A O 1
ATOM 1333 N N . GLY A 1 175 ? 6.103 -25.903 -11.794 1.00 90.12 175 GLY A N 1
ATOM 1334 C CA . GLY A 1 175 ? 5.808 -27.276 -12.192 1.00 90.12 175 GLY A CA 1
ATOM 1335 C C . GLY A 1 175 ? 6.617 -28.293 -11.387 1.00 90.12 175 GLY A C 1
ATOM 1336 O O . GLY A 1 175 ? 6.040 -29.229 -10.829 1.00 90.12 175 GLY A O 1
ATOM 1337 N N . ALA A 1 176 ? 7.926 -28.069 -11.252 1.00 92.94 176 ALA A N 1
ATOM 1338 C CA . ALA A 1 176 ? 8.841 -28.918 -10.491 1.00 92.94 176 ALA A CA 1
ATOM 1339 C C . ALA A 1 176 ? 8.444 -29.007 -9.009 1.00 92.94 176 ALA A C 1
ATOM 1341 O O . ALA A 1 176 ? 8.420 -30.095 -8.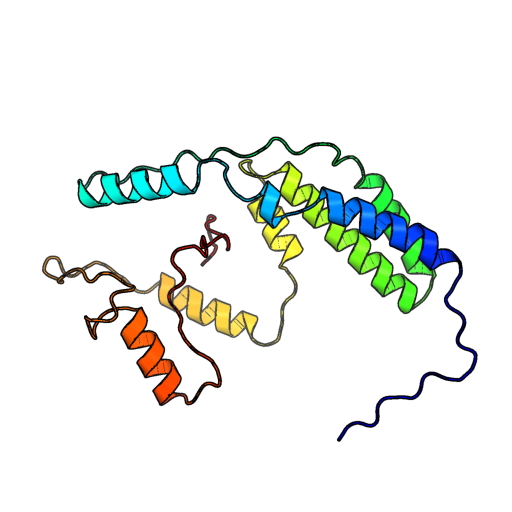431 1.00 92.94 176 ALA A O 1
ATOM 1342 N N . ARG A 1 177 ? 8.047 -27.879 -8.408 1.00 90.50 177 ARG A N 1
ATOM 1343 C CA . ARG A 1 177 ? 7.592 -27.803 -7.009 1.00 90.50 177 ARG A CA 1
ATOM 1344 C C . ARG A 1 177 ? 6.115 -28.131 -6.805 1.00 90.50 177 ARG A C 1
ATOM 1346 O O . ARG A 1 177 ? 5.660 -28.160 -5.663 1.00 90.50 177 ARG A O 1
ATOM 1353 N N . ARG A 1 178 ? 5.362 -28.378 -7.883 1.00 90.62 178 ARG A N 1
ATOM 1354 C CA . ARG A 1 178 ? 3.912 -28.646 -7.866 1.00 90.62 178 ARG A CA 1
ATOM 1355 C C . ARG A 1 178 ? 3.119 -27.590 -7.085 1.00 90.62 178 ARG A C 1
ATOM 1357 O O . ARG A 1 178 ? 2.189 -27.919 -6.349 1.00 90.62 178 ARG A O 1
ATOM 1364 N N . LEU A 1 179 ? 3.496 -26.319 -7.223 1.00 85.69 179 LEU A N 1
ATOM 1365 C CA . LEU A 1 179 ? 2.827 -25.235 -6.506 1.00 85.69 179 LEU A CA 1
ATOM 1366 C C . LEU A 1 179 ? 1.440 -24.967 -7.120 1.00 85.69 179 LEU A C 1
ATOM 1368 O O . LEU A 1 179 ? 1.313 -24.954 -8.347 1.00 85.69 179 LEU A O 1
ATOM 1372 N N . PRO A 1 180 ? 0.394 -24.706 -6.311 1.00 89.75 180 PRO A N 1
ATOM 1373 C CA . PRO A 1 180 ? -0.973 -24.489 -6.791 1.00 89.75 180 PRO A CA 1
ATOM 1374 C C . PRO A 1 180 ? -1.181 -23.057 -7.321 1.00 89.75 180 PRO A C 1
ATOM 1376 O O . PRO A 1 180 ? -2.147 -22.381 -6.973 1.00 89.75 180 PRO A O 1
ATOM 1379 N N . VAL A 1 181 ? -0.255 -22.567 -8.145 1.00 83.25 181 VAL A N 1
ATOM 1380 C CA . VAL A 1 181 ? -0.247 -21.204 -8.696 1.00 83.25 181 VAL A CA 1
ATOM 1381 C C . VAL A 1 181 ? 0.085 -21.228 -10.189 1.00 83.25 181 VAL A C 1
ATOM 1383 O O . VAL A 1 181 ? 0.604 -22.211 -10.712 1.00 83.25 181 VAL A O 1
ATOM 1386 N N . ARG A 1 182 ? -0.229 -20.143 -10.907 1.00 86.06 182 ARG A N 1
ATOM 1387 C CA . ARG A 1 182 ? 0.025 -20.009 -12.350 1.00 86.06 182 ARG A CA 1
ATOM 1388 C C . ARG A 1 182 ? 0.754 -18.703 -12.642 1.00 86.06 182 ARG A C 1
ATOM 1390 O O . ARG A 1 182 ? 0.338 -17.658 -12.155 1.00 86.06 182 ARG A O 1
ATOM 1397 N N . VAL A 1 183 ? 1.765 -18.750 -13.513 1.00 83.62 183 VAL A N 1
ATOM 1398 C CA . VAL A 1 183 ? 2.424 -17.537 -14.029 1.00 83.62 183 VAL A CA 1
ATOM 1399 C C . VAL A 1 183 ? 1.718 -17.050 -15.290 1.00 83.62 183 VAL A C 1
ATOM 1401 O O . VAL A 1 183 ? 1.676 -17.736 -16.322 1.00 83.62 183 VAL A O 1
ATOM 1404 N N . THR A 1 184 ? 1.196 -15.832 -15.211 1.00 83.62 184 THR A N 1
ATOM 1405 C CA . THR A 1 184 ? 0.579 -15.107 -16.324 1.00 83.62 184 THR A CA 1
ATOM 1406 C C . THR A 1 184 ? 1.303 -13.791 -16.557 1.00 83.62 184 THR A C 1
ATOM 1408 O O . THR A 1 184 ? 1.484 -13.020 -15.620 1.00 83.62 184 THR A O 1
ATOM 1411 N N . VAL A 1 185 ? 1.651 -13.505 -17.813 1.00 80.50 185 VAL A N 1
ATOM 1412 C CA . VAL A 1 185 ? 2.136 -12.180 -18.210 1.00 80.50 185 VAL A CA 1
ATOM 1413 C C . VAL A 1 185 ? 0.935 -11.265 -18.378 1.00 80.50 185 VAL A C 1
ATOM 1415 O O . VAL A 1 185 ? 0.071 -11.503 -19.224 1.00 80.50 185 VAL A O 1
ATOM 1418 N N . ALA A 1 186 ? 0.882 -10.205 -17.586 1.00 78.19 186 ALA A N 1
ATOM 1419 C CA . ALA A 1 186 ? -0.162 -9.204 -17.678 1.00 78.19 186 ALA A CA 1
ATOM 1420 C C . ALA A 1 186 ? 0.447 -7.867 -18.095 1.00 78.19 186 ALA A C 1
ATOM 1422 O O . ALA A 1 186 ? 0.935 -7.105 -17.271 1.00 78.19 186 ALA A O 1
ATOM 1423 N N . LYS A 1 187 ? 0.343 -7.544 -19.389 1.00 64.94 187 LYS A N 1
ATOM 1424 C CA . LYS A 1 187 ? 0.925 -6.332 -2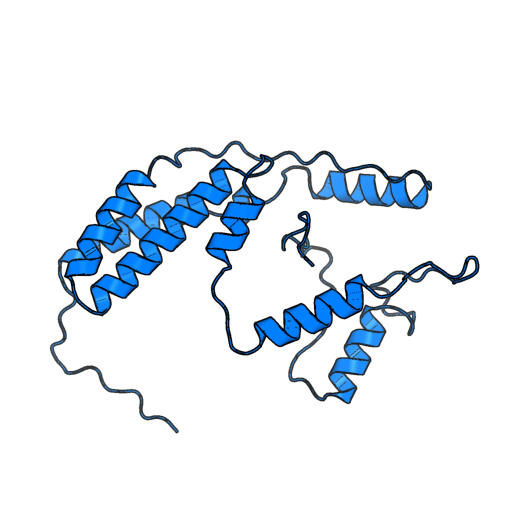0.005 1.00 64.94 187 LYS A CA 1
ATOM 1425 C C . LYS A 1 187 ? 0.421 -4.999 -19.423 1.00 64.94 187 LYS A C 1
ATOM 1427 O O . LYS A 1 187 ? 0.938 -3.945 -19.772 1.00 64.94 187 LYS A O 1
ATOM 1432 N N . ARG A 1 188 ? -0.636 -5.034 -18.605 1.00 63.19 188 ARG A N 1
ATOM 1433 C CA . ARG A 1 188 ? -1.278 -3.866 -17.973 1.00 63.19 188 ARG A CA 1
ATOM 1434 C C . ARG A 1 188 ? -1.303 -3.931 -16.449 1.00 63.19 188 ARG A C 1
ATOM 1436 O O . ARG A 1 188 ? -1.812 -3.005 -15.825 1.00 63.19 188 ARG A O 1
ATOM 1443 N N . LEU A 1 189 ? -0.763 -4.993 -15.853 1.00 56.00 189 LEU A N 1
ATOM 1444 C CA . LEU A 1 189 ? -0.355 -4.923 -14.460 1.00 56.00 189 LEU A CA 1
ATOM 1445 C C . LEU A 1 189 ? 0.909 -4.074 -14.485 1.00 56.00 189 LEU A C 1
ATOM 1447 O O . LEU A 1 189 ? 2.005 -4.581 -14.695 1.00 56.00 189 LEU A O 1
ATOM 1451 N N . ALA A 1 190 ? 0.749 -2.755 -14.363 1.00 51.38 190 ALA A N 1
ATOM 1452 C CA . ALA A 1 190 ? 1.861 -1.959 -13.886 1.00 51.38 190 ALA A CA 1
ATOM 1453 C C . ALA A 1 190 ? 2.330 -2.671 -12.613 1.00 51.38 190 ALA A C 1
ATOM 1455 O O . ALA A 1 190 ? 1.497 -2.929 -11.737 1.00 51.38 190 ALA A O 1
ATOM 1456 N N . SER A 1 191 ? 3.606 -3.053 -12.534 1.00 48.34 191 SER A N 1
ATOM 1457 C CA . SER A 1 191 ? 4.234 -3.361 -11.251 1.00 48.34 191 SER A CA 1
ATOM 1458 C C . SER A 1 191 ? 4.158 -2.081 -10.421 1.00 48.34 191 SER A C 1
ATOM 1460 O O . SER A 1 191 ? 5.069 -1.269 -10.394 1.00 48.34 191 SER A O 1
ATOM 1462 N N . LEU A 1 192 ? 2.983 -1.847 -9.841 1.00 45.16 192 LEU A N 1
ATOM 1463 C CA . LEU A 1 192 ? 2.656 -0.783 -8.901 1.00 45.16 192 LEU A CA 1
ATOM 1464 C C . LEU A 1 192 ? 3.136 -1.161 -7.497 1.00 45.16 192 LEU A C 1
ATOM 1466 O O . LEU A 1 192 ? 3.040 -0.361 -6.570 1.00 45.16 192 LEU A O 1
ATOM 1470 N N . ALA A 1 193 ? 3.662 -2.378 -7.343 1.00 40.91 193 ALA A N 1
ATOM 1471 C CA . ALA A 1 193 ? 4.374 -2.815 -6.166 1.00 40.91 193 ALA A CA 1
ATOM 1472 C C . ALA A 1 193 ? 5.805 -2.257 -6.213 1.00 40.91 193 ALA A C 1
ATOM 1474 O O . ALA A 1 193 ? 6.685 -2.792 -6.872 1.00 40.91 193 ALA A O 1
ATOM 1475 N N . ALA A 1 194 ? 5.973 -1.133 -5.521 1.00 42.31 194 ALA A N 1
ATOM 1476 C CA . ALA A 1 194 ? 7.131 -0.861 -4.682 1.00 42.31 194 ALA A CA 1
ATOM 1477 C C . ALA A 1 194 ? 8.528 -0.876 -5.335 1.00 42.31 194 ALA A C 1
ATOM 1479 O O . ALA A 1 194 ? 9.442 -1.519 -4.844 1.00 42.31 194 ALA A O 1
ATOM 1480 N N . THR A 1 195 ? 8.759 -0.050 -6.355 1.00 40.50 195 THR A N 1
ATOM 1481 C CA . THR A 1 195 ? 10.135 0.367 -6.668 1.00 40.50 195 THR A CA 1
ATOM 1482 C C . THR A 1 195 ? 10.515 1.539 -5.764 1.00 40.50 195 THR A C 1
ATOM 1484 O O . THR A 1 195 ? 10.119 2.681 -6.006 1.00 40.50 195 THR A O 1
ATOM 1487 N N . GLY A 1 196 ? 11.259 1.258 -4.700 1.00 41.41 196 GLY A N 1
ATOM 1488 C CA . GLY A 1 196 ? 11.889 2.252 -3.833 1.00 41.41 196 GLY A CA 1
ATOM 1489 C C . GLY A 1 196 ? 13.256 1.746 -3.370 1.00 41.41 196 GLY A C 1
ATOM 1490 O O . GLY A 1 196 ? 13.517 0.547 -3.476 1.00 41.41 196 GLY A O 1
ATOM 1491 N N . PRO A 1 197 ? 14.151 2.616 -2.870 1.00 37.94 197 PRO A N 1
ATOM 1492 C CA . PRO A 1 197 ? 15.420 2.169 -2.306 1.00 37.94 197 PRO A CA 1
ATOM 1493 C C . PRO A 1 197 ? 15.172 1.096 -1.236 1.00 37.94 197 PRO A C 1
ATOM 1495 O O . PRO A 1 197 ? 14.465 1.354 -0.263 1.00 37.94 197 PRO A O 1
ATOM 1498 N N . GLY A 1 198 ? 15.727 -0.101 -1.435 1.00 35.66 198 GLY A N 1
ATOM 1499 C CA . GLY A 1 198 ? 15.597 -1.216 -0.491 1.00 35.66 198 GLY A CA 1
ATOM 1500 C C . GLY A 1 198 ? 14.308 -2.042 -0.587 1.00 35.66 198 GLY A C 1
ATOM 1501 O O . GLY A 1 198 ? 14.038 -2.797 0.343 1.00 35.66 198 GLY A O 1
ATOM 1502 N N . VAL A 1 199 ? 13.526 -1.932 -1.667 1.00 38.81 199 VAL A N 1
ATOM 1503 C CA . VAL A 1 199 ? 12.372 -2.813 -1.919 1.00 38.81 199 VAL A CA 1
ATOM 1504 C C . VAL A 1 199 ? 12.611 -3.660 -3.174 1.00 38.81 199 VAL A C 1
ATOM 1506 O O . VAL A 1 199 ? 13.094 -3.132 -4.176 1.00 38.81 199 VAL A O 1
ATOM 1509 N N . ILE A 1 200 ? 12.326 -4.966 -3.074 1.00 35.72 200 ILE A N 1
ATOM 1510 C CA . ILE A 1 200 ? 12.394 -5.954 -4.170 1.00 35.72 200 ILE A CA 1
ATOM 1511 C C . ILE A 1 200 ? 11.108 -5.896 -4.992 1.00 35.72 200 ILE A C 1
ATOM 1513 O O . ILE A 1 200 ? 10.023 -5.936 -4.366 1.00 35.72 200 ILE A 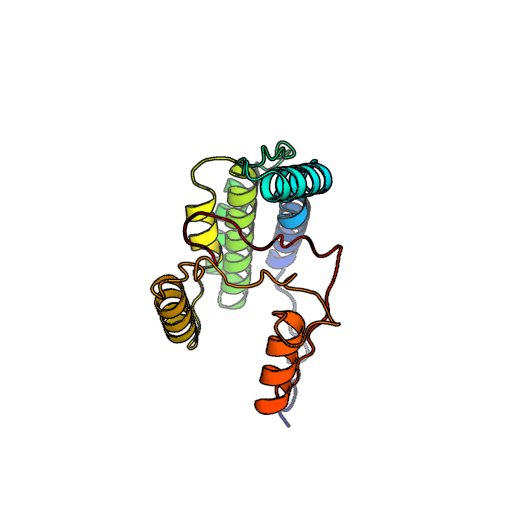O 1
#

Radius of gyration: 22.69 Å; Cα contacts (8 Å, |Δi|>4): 148; chains: 1; bounding box: 60×46×52 Å

Foldseek 3Di:
DDPDPDDPPPDDDDPLVVVLVVLLVVLCVQLVLLQQLDFPCVVVQVVVQVVCVVVVHGDDGDTHGDQRPDLPCLVVLQVQLVVLVVVPPVSPVSSVSSVLSSLSSVLSNQRVHPPNVVSVCVSPVDDDPCVVVVVVVVVVVVPDPPPPPPPDDDDDQCDPPDCPHVQNVVQVVCVVVVPPDHDDDDPPPPCSPDDDVPGD

Secondary structure (DSSP, 8-state):
-PPP-PPPTT-PPPTTHHHHHHHHHHHHHHH-HHHHTS-TTHHHHHHHHHHHHHTT---------PPP-S-TTHHHHHHHHHHHTTSHHHHHHHHHHHHHHHHHHHHHHTTTSTTHHHHHHHHT----TTHHHHHHHHHHHHTS-----TT-----TT-TT-TTSHHHHHHHHHHHTT-S------TT----S--STT--

Mean predicted aligned error: 9.72 Å

pLDDT: mean 83.06, std 15.05, range [35.66, 98.25]

Solvent-accessible surface area (backbone atoms only — not comparable to full-atom values): 12271 Å² total; per-residue (Å²): 137,82,80,78,79,77,75,66,91,84,78,74,81,64,80,74,48,58,69,50,52,55,50,49,54,52,50,53,72,60,29,45,50,70,68,49,68,41,41,79,45,46,72,59,35,50,55,51,36,55,50,23,48,76,70,75,50,74,59,85,68,84,79,43,62,69,80,76,71,86,71,91,47,44,77,56,30,54,54,50,17,64,57,26,50,75,55,49,74,67,17,39,55,53,19,52,52,31,48,51,50,35,46,42,37,54,34,42,73,20,61,99,44,86,64,28,67,61,46,46,50,62,72,63,57,79,77,63,97,54,46,69,57,52,50,49,52,51,51,54,57,70,68,49,86,75,75,69,58,95,80,61,81,85,67,61,49,75,34,86,84,42,75,86,8,52,50,36,46,53,47,49,51,36,59,76,68,66,50,99,71,82,88,76,92,54,97,77,62,69,82,77,70,52,88,49,96,95,48,125

Sequence (200 aa):
MQRAAQLPEGATVPTWTRPIDALIDRAASQARIIGICTPKNATRAVAELAASIRAGAPRIPELTYDAPRGLDVRPTLERAALACEREGALGRCYASRLRELSLEIALCEHVGRPGFSELAAQRYARRDAHDDEADRVGRAWLATDHSPEDDAVQVISDDAGDPRSLLCRLREEIGARRLPVRVTVAKRLASLAATGPGVI